Protein AF-W4FAA7-F1 (afdb_monomer_lite)

Foldseek 3Di:
DDDDDDDDDDDPDDPDDDDDDDDDDDDDDDDDDDDDDDDDDDPPPADALVNVLVLQVPDPVVVVQVQLPDQAQARAWDWSDFRHALVRLCVNCPQQPPGSAGQQQWDADPRGIITRQHGDDPLQLVVLVVCVVVVCVVVVHVQFKDKLAQGFDDDPRGHTHTARTFIAGAPPRPQADAQDPPDHRNRQTQEGEHEGRHGDPVRLVVVVLVQLQRRLHQKYKYWRARPVNFKTKIFIFGNPDRNDTDPGGPDIDMDGHDPDPDDDDDDDDDDVCSRSNHDDPPD

Secondary structure (DSSP, 8-state):
-------------S--PPP----PPP-------------------PBPHHHHHHHHHT--HHHHHHHH-SS-S-BPPEEEES-B-HHHHHHHHTTSTT-SS-GGGEEE-TTS-EEE-----HHHHHHHHHHHHHHHHHHS-GGGEEE--S--B--TTS--B--SEEEEE-TT-TTBPPPPTT--TTT--SEEEEEESSB-HHHHHHHHHHHHTSTT--EEEEEEE-TTSSEEEEEEEE--STT---SS-SEEEEEE---SSSPPPP-----HHHHTTBPP---

Structure (mmCIF, N/CA/C/O backbone):
data_AF-W4FAA7-F1
#
_entry.id   AF-W4FAA7-F1
#
loop_
_atom_site.group_PDB
_atom_site.id
_atom_site.type_symbol
_atom_site.label_atom_id
_atom_site.label_alt_id
_atom_site.label_comp_id
_atom_site.label_asym_id
_atom_site.label_entity_id
_atom_site.label_seq_id
_atom_site.pdbx_PDB_ins_code
_atom_site.Cartn_x
_atom_site.Cartn_y
_atom_site.Cartn_z
_atom_site.occupancy
_atom_site.B_iso_or_equiv
_atom_site.auth_seq_id
_atom_site.auth_comp_id
_atom_site.auth_asym_id
_atom_site.auth_atom_id
_atom_site.pdbx_PDB_model_num
ATOM 1 N N . MET A 1 1 ? -38.427 -34.993 -29.864 1.00 37.75 1 MET A N 1
ATOM 2 C CA . MET A 1 1 ? -39.240 -34.731 -28.657 1.00 37.75 1 MET A CA 1
ATOM 3 C C . MET A 1 1 ? -39.048 -33.276 -28.290 1.00 37.75 1 MET A C 1
ATOM 5 O O . MET A 1 1 ? -37.917 -32.813 -28.320 1.00 37.75 1 MET A O 1
ATOM 9 N N . SER A 1 2 ? -40.150 -32.569 -28.063 1.00 30.39 2 SER A N 1
ATOM 10 C CA . SER A 1 2 ? -40.209 -31.129 -27.816 1.00 30.39 2 SER A CA 1
ATOM 11 C C . SER A 1 2 ? -40.524 -30.863 -26.345 1.00 30.39 2 SER A C 1
ATOM 13 O O . SER A 1 2 ? -41.405 -31.532 -25.812 1.00 30.39 2 SER A O 1
ATOM 15 N N . VAL A 1 3 ? -39.820 -29.897 -25.749 1.00 29.28 3 VAL A N 1
ATOM 16 C CA . VAL A 1 3 ? -40.198 -28.997 -24.634 1.00 29.28 3 VAL A CA 1
ATOM 17 C C . VAL A 1 3 ? -39.074 -27.940 -24.595 1.00 29.28 3 VAL A C 1
ATOM 19 O O . VAL A 1 3 ? -37.926 -28.307 -24.379 1.00 29.28 3 VAL A O 1
ATOM 22 N N . ALA A 1 4 ? -39.224 -26.698 -25.085 1.00 25.67 4 ALA A N 1
ATOM 23 C CA . ALA A 1 4 ? -39.945 -25.553 -24.497 1.00 25.67 4 ALA A CA 1
ATOM 24 C C . ALA A 1 4 ? -39.723 -25.477 -22.977 1.00 25.67 4 ALA A C 1
ATOM 26 O O . ALA A 1 4 ? -40.142 -26.381 -22.273 1.00 25.67 4 ALA A O 1
ATOM 27 N N . GLY A 1 5 ? -39.096 -24.478 -22.366 1.00 25.58 5 GLY A N 1
ATOM 28 C CA . GLY A 1 5 ? -38.630 -23.142 -22.731 1.00 25.58 5 GLY A CA 1
ATOM 29 C C . GLY A 1 5 ? -38.604 -22.350 -21.412 1.00 25.58 5 GLY A C 1
ATOM 30 O O . GLY A 1 5 ? -39.349 -22.714 -20.507 1.00 25.58 5 GLY A O 1
A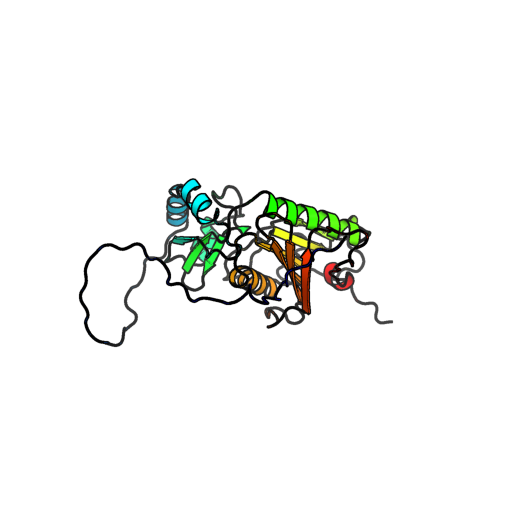TOM 31 N N . LEU A 1 6 ? -37.758 -21.328 -21.275 1.00 25.39 6 LEU A N 1
ATOM 32 C CA . LEU A 1 6 ? -38.066 -20.060 -20.595 1.00 25.39 6 LEU A CA 1
ATOM 33 C C . LEU A 1 6 ? -36.829 -19.155 -20.591 1.00 25.39 6 LEU A C 1
ATOM 35 O O . LEU A 1 6 ? -35.695 -19.591 -20.444 1.00 25.39 6 LEU A O 1
ATOM 39 N N . SER A 1 7 ? -37.134 -17.895 -20.850 1.00 29.92 7 SER A N 1
ATOM 40 C CA . SER A 1 7 ? -36.300 -16.718 -21.027 1.00 29.92 7 SER A CA 1
ATOM 41 C C . SER A 1 7 ? -35.421 -16.386 -19.822 1.00 29.92 7 SER A C 1
ATOM 43 O O . SER A 1 7 ? -35.958 -16.137 -18.742 1.00 29.92 7 SER A O 1
ATOM 45 N N . ASP A 1 8 ? -34.118 -16.230 -20.046 1.00 29.17 8 ASP A N 1
ATOM 46 C CA . ASP A 1 8 ? -33.268 -15.440 -19.158 1.00 29.17 8 ASP A CA 1
ATOM 47 C C . ASP A 1 8 ? -33.334 -13.981 -19.609 1.00 29.17 8 ASP A C 1
ATOM 49 O O . ASP A 1 8 ? -32.897 -13.611 -20.699 1.00 29.17 8 ASP A O 1
ATOM 53 N N . GLY A 1 9 ? -33.979 -13.165 -18.778 1.00 26.97 9 GLY A N 1
ATOM 54 C CA . GLY A 1 9 ? -33.900 -11.719 -18.870 1.00 26.97 9 GLY A CA 1
ATOM 55 C C . GLY A 1 9 ? -32.521 -11.267 -18.411 1.00 26.97 9 GLY A C 1
ATOM 56 O O . GLY A 1 9 ? -32.129 -11.523 -17.273 1.00 26.97 9 GLY A O 1
ATOM 57 N N . ASP A 1 10 ? -31.810 -10.571 -19.292 1.00 31.88 10 ASP A N 1
ATOM 58 C CA . ASP A 1 10 ? -30.641 -9.777 -18.939 1.00 31.88 10 ASP A CA 1
ATOM 59 C C . ASP A 1 10 ? -31.031 -8.752 -17.865 1.00 31.88 10 ASP A C 1
ATOM 61 O O . ASP A 1 10 ? -31.696 -7.752 -18.141 1.00 31.88 10 ASP A O 1
ATOM 65 N N . SER A 1 11 ? -30.606 -8.996 -16.626 1.00 31.55 11 SER A N 1
ATOM 66 C CA . SER A 1 11 ? -3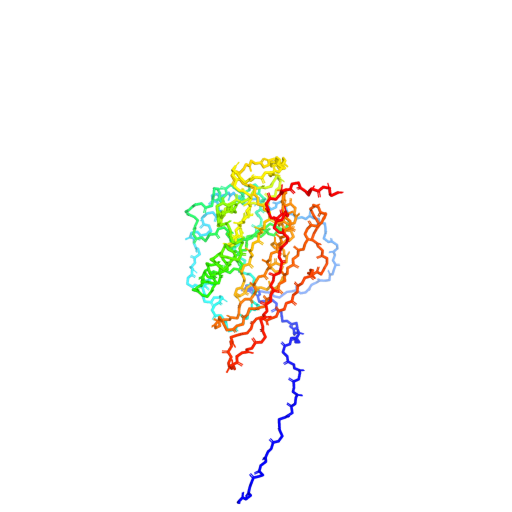0.604 -7.991 -15.565 1.00 31.55 11 SER A CA 1
ATOM 67 C C . SER A 1 11 ? -29.170 -7.514 -15.364 1.00 31.55 11 SER A C 1
ATOM 69 O O . SER A 1 11 ? -28.418 -8.045 -14.548 1.00 31.55 11 SER A O 1
ATOM 71 N N . PHE A 1 12 ? -28.796 -6.494 -16.135 1.00 32.66 12 PHE A N 1
ATOM 72 C CA . PHE A 1 12 ? -27.672 -5.608 -15.842 1.00 32.66 12 PHE A CA 1
ATOM 73 C C . PHE A 1 12 ? -27.939 -4.894 -14.510 1.00 32.66 12 PHE A C 1
ATOM 75 O O . PHE A 1 12 ? -28.555 -3.838 -14.516 1.00 32.66 12 PHE A O 1
ATOM 82 N N . ASP A 1 13 ? -27.533 -5.455 -13.368 1.00 36.88 13 ASP A N 1
ATOM 83 C CA . ASP A 1 13 ? -27.545 -4.709 -12.099 1.00 36.88 13 ASP A CA 1
ATOM 84 C C . ASP A 1 13 ? -26.759 -5.413 -10.980 1.00 36.88 13 ASP A C 1
ATOM 86 O O . ASP A 1 13 ? -27.326 -6.133 -10.166 1.00 36.88 13 ASP A O 1
ATOM 90 N N . THR A 1 14 ? -25.448 -5.164 -10.874 1.00 34.34 14 THR A N 1
ATOM 91 C CA . THR A 1 14 ? -24.720 -5.306 -9.592 1.00 34.34 14 THR A CA 1
ATOM 92 C C . THR A 1 14 ? -23.541 -4.332 -9.486 1.00 34.34 14 THR A C 1
ATOM 94 O O . THR A 1 14 ? -22.416 -4.765 -9.291 1.00 34.34 14 THR A O 1
ATOM 97 N N . TYR 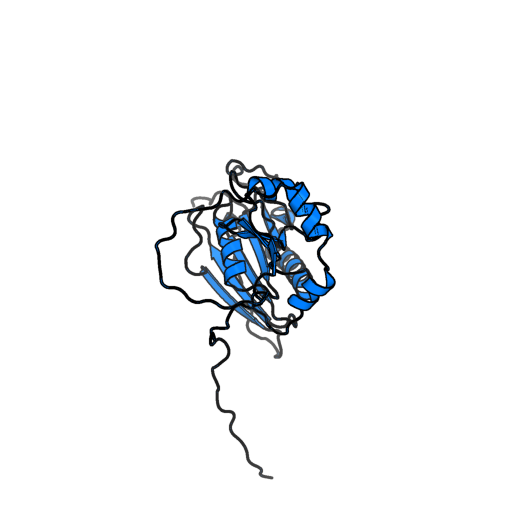A 1 15 ? -23.783 -3.021 -9.606 1.00 38.28 15 TYR A N 1
ATOM 98 C CA . TYR A 1 15 ? -22.949 -1.967 -8.984 1.00 38.28 15 TYR A CA 1
ATOM 99 C C . TYR A 1 15 ? -23.784 -0.712 -8.647 1.00 38.28 15 TYR A C 1
ATOM 101 O O . TYR A 1 15 ? -23.286 0.411 -8.668 1.00 38.28 15 TYR A O 1
ATOM 109 N N . ALA A 1 16 ? -25.075 -0.876 -8.332 1.00 31.98 16 ALA A N 1
ATOM 110 C CA . ALA A 1 16 ? -25.910 0.232 -7.876 1.00 31.98 16 ALA A CA 1
ATOM 111 C C . ALA A 1 16 ? -25.637 0.532 -6.390 1.00 31.98 16 ALA A C 1
ATOM 113 O O . ALA A 1 16 ? -25.965 -0.255 -5.497 1.00 31.98 16 ALA A O 1
ATOM 114 N N . THR A 1 17 ? -25.039 1.692 -6.122 1.00 34.69 17 THR A N 1
ATOM 115 C CA . THR A 1 17 ? -24.814 2.241 -4.783 1.00 34.69 17 THR A CA 1
ATOM 116 C C . THR A 1 17 ? -26.147 2.576 -4.110 1.00 34.69 17 THR A C 1
ATOM 118 O O . THR A 1 17 ? -26.895 3.444 -4.554 1.00 34.69 17 THR A O 1
ATOM 121 N N . LYS A 1 18 ? -26.450 1.911 -2.988 1.00 33.38 18 LYS A N 1
ATOM 122 C CA . LYS A 1 18 ? -27.495 2.367 -2.057 1.00 33.38 18 LYS A CA 1
ATOM 123 C C . LYS A 1 18 ? -26.839 3.136 -0.908 1.00 33.38 18 LYS A C 1
ATOM 125 O O . LYS A 1 18 ? -25.908 2.602 -0.307 1.00 33.38 18 LYS A O 1
ATOM 130 N N . PRO A 1 19 ? -27.332 4.329 -0.536 1.00 31.48 19 PRO A N 1
ATOM 131 C CA . PRO A 1 19 ? -26.822 5.031 0.630 1.00 31.48 19 PRO A CA 1
ATOM 132 C C . PRO A 1 19 ? -27.282 4.275 1.881 1.00 31.48 19 PRO A C 1
ATOM 134 O O . PRO A 1 19 ? -28.483 4.119 2.116 1.00 31.48 19 PRO A O 1
ATOM 137 N N . LYS A 1 20 ? -26.341 3.775 2.684 1.00 41.28 20 LYS A N 1
ATOM 138 C CA . LYS A 1 20 ? -26.644 3.153 3.978 1.00 41.28 20 LYS A CA 1
ATOM 139 C C . LYS A 1 20 ? -26.003 3.960 5.099 1.00 41.28 20 LYS A C 1
ATOM 141 O O . LYS A 1 20 ? -24.831 4.306 5.054 1.00 41.28 20 LYS A O 1
ATOM 146 N N . LYS A 1 21 ? -26.843 4.302 6.076 1.00 33.50 21 LYS A N 1
ATOM 147 C CA . LYS A 1 21 ? -26.512 5.100 7.259 1.00 33.50 21 LYS A CA 1
ATOM 148 C C . LYS A 1 21 ? -25.435 4.398 8.089 1.00 33.50 21 LYS A C 1
ATOM 150 O O . LYS A 1 21 ? -25.589 3.222 8.412 1.00 33.50 21 LYS A O 1
ATOM 155 N N . ALA A 1 22 ? -24.405 5.146 8.477 1.00 33.34 22 ALA A N 1
ATOM 156 C CA . ALA A 1 22 ? -23.407 4.707 9.443 1.00 33.34 22 ALA A CA 1
ATOM 157 C C . ALA A 1 22 ? -24.074 4.357 10.786 1.00 33.34 22 ALA A C 1
ATOM 159 O O . ALA A 1 22 ? -24.914 5.109 11.292 1.00 33.34 22 ALA A O 1
ATOM 160 N N . LYS A 1 23 ? -23.707 3.207 11.359 1.00 32.28 23 LYS A N 1
ATOM 161 C CA . LYS A 1 23 ? -24.166 2.764 12.679 1.00 32.28 23 LYS A CA 1
ATOM 162 C C . LYS A 1 23 ? -23.176 3.277 13.725 1.00 32.28 23 LYS A C 1
ATOM 164 O O . LYS A 1 23 ? -22.066 2.772 13.830 1.00 32.28 23 LYS A O 1
ATOM 169 N N . VAL A 1 24 ? -23.586 4.298 14.469 1.00 35.06 24 VAL A N 1
ATOM 170 C CA . VAL A 1 24 ? -22.878 4.818 15.647 1.00 35.06 24 VAL A CA 1
ATOM 171 C C . VAL A 1 24 ? -23.360 4.039 16.875 1.00 35.06 24 VAL A C 1
ATOM 173 O O . VAL A 1 24 ? -24.555 3.768 16.994 1.00 35.06 24 VAL A O 1
ATOM 176 N N . ALA A 1 25 ? -22.467 3.682 17.797 1.00 33.53 25 ALA A N 1
ATOM 177 C CA . ALA A 1 25 ? -22.867 3.164 19.104 1.00 33.53 25 ALA A CA 1
ATOM 178 C C . ALA A 1 25 ? -23.509 4.296 19.936 1.00 33.53 25 ALA A C 1
ATOM 180 O O . ALA A 1 25 ? -22.900 5.345 20.136 1.00 33.53 25 ALA A O 1
ATOM 181 N N . HIS A 1 26 ? -24.757 4.117 20.378 1.00 30.44 26 HIS A N 1
ATOM 182 C CA . HIS A 1 26 ? -25.492 5.090 21.198 1.00 30.44 26 HIS A CA 1
ATOM 183 C C . HIS A 1 26 ? -25.340 4.819 22.699 1.00 30.44 26 HIS A C 1
ATOM 185 O O . HIS A 1 26 ? -25.492 3.676 23.131 1.00 30.44 26 HIS A O 1
ATOM 191 N N . PRO A 1 27 ? -25.255 5.894 23.496 1.00 30.80 27 PRO A N 1
ATOM 192 C CA . PRO A 1 27 ? -26.002 6.037 24.736 1.00 30.80 27 PRO A CA 1
ATOM 193 C C . PRO A 1 27 ? -27.146 7.053 24.560 1.00 30.80 27 PRO A C 1
ATOM 195 O O . PRO A 1 27 ? -27.025 8.069 23.880 1.00 30.80 27 PRO A O 1
ATOM 198 N N . THR A 1 28 ? -28.282 6.741 25.172 1.00 31.53 28 THR A N 1
ATOM 199 C CA . THR A 1 28 ? -29.575 7.434 25.093 1.00 31.53 28 THR A CA 1
ATOM 200 C C . THR A 1 28 ? -29.570 8.845 25.701 1.00 31.53 28 THR A C 1
ATOM 202 O O . THR A 1 28 ? -29.250 8.980 26.877 1.00 31.53 28 THR A O 1
ATOM 205 N N . ALA A 1 29 ? -30.029 9.859 24.950 1.00 31.12 29 ALA A N 1
ATOM 206 C CA . ALA A 1 29 ? -31.011 10.887 25.361 1.00 31.12 29 ALA A CA 1
ATOM 207 C C . ALA A 1 29 ? -31.242 11.916 24.231 1.00 31.12 29 ALA A C 1
ATOM 209 O O . ALA A 1 29 ? -30.305 12.372 23.582 1.00 31.12 29 ALA A O 1
ATOM 210 N N . VAL A 1 30 ? -32.508 12.273 23.999 1.00 34.53 30 VAL A N 1
ATOM 211 C CA . VAL A 1 30 ? -32.995 13.182 22.947 1.00 34.53 30 VAL A CA 1
ATOM 212 C C . VAL A 1 30 ? -33.182 14.589 23.512 1.00 34.53 30 VAL A C 1
ATOM 214 O O . VAL A 1 30 ? -33.958 14.724 24.450 1.00 34.53 30 VAL A O 1
ATOM 217 N N . THR A 1 31 ? -32.614 15.616 22.863 1.00 31.94 31 THR A N 1
ATOM 218 C CA . THR A 1 31 ? -33.182 16.983 22.838 1.00 31.94 31 THR A CA 1
ATOM 219 C C . THR A 1 31 ? -32.750 17.713 21.560 1.00 31.94 31 THR A C 1
ATOM 221 O O . THR A 1 31 ? -31.561 17.815 21.272 1.00 31.94 31 THR A O 1
ATOM 224 N N . SER A 1 32 ? -33.709 18.237 20.790 1.00 37.00 32 SER A N 1
ATOM 225 C CA . SER A 1 32 ? -33.464 19.110 19.634 1.00 37.00 32 SER A CA 1
ATOM 226 C C . SER A 1 32 ? -33.333 20.572 20.062 1.00 37.00 32 SER A C 1
ATOM 228 O O . SER A 1 32 ? -34.237 21.060 20.739 1.00 37.00 32 SER A O 1
ATOM 230 N N . VAL A 1 33 ? -32.321 21.301 19.578 1.00 32.06 33 VAL A N 1
ATOM 231 C CA . VAL A 1 33 ? -32.389 22.768 19.437 1.00 32.06 33 VAL A CA 1
ATOM 232 C C . VAL A 1 33 ? -31.541 23.236 18.244 1.00 32.06 33 VAL A C 1
ATOM 234 O O . VAL A 1 33 ? -30.556 22.611 17.866 1.00 32.06 33 VAL A O 1
ATOM 237 N N . VAL A 1 34 ? -32.018 24.321 17.643 1.00 33.53 34 VAL A N 1
ATOM 238 C CA . VAL A 1 34 ? -31.670 24.973 16.376 1.00 33.53 34 VAL A CA 1
ATOM 239 C C . VAL A 1 34 ? -30.222 25.482 16.296 1.00 33.53 34 VAL A C 1
ATOM 241 O O . VAL A 1 34 ? -29.599 25.814 17.300 1.00 33.53 34 VAL A O 1
ATOM 244 N N . ALA A 1 35 ? -29.734 25.557 15.054 1.00 40.62 35 ALA A N 1
ATOM 245 C CA . ALA A 1 35 ? -28.430 26.034 14.609 1.00 40.62 35 ALA A CA 1
ATOM 246 C C . ALA A 1 35 ? -27.892 27.277 15.343 1.00 40.62 35 ALA A C 1
ATOM 248 O O . ALA A 1 35 ? -28.504 28.345 15.332 1.00 40.62 35 ALA A O 1
ATOM 249 N N . ALA A 1 36 ? -26.669 27.145 15.856 1.00 31.27 36 ALA A N 1
ATOM 250 C CA . ALA A 1 36 ? -25.766 28.244 16.160 1.00 31.27 36 ALA A CA 1
ATOM 251 C C . ALA A 1 36 ? -24.361 27.858 15.678 1.00 31.27 36 ALA A C 1
ATOM 253 O O . ALA A 1 36 ? -23.931 26.715 15.834 1.00 31.27 36 ALA A O 1
ATOM 254 N N . ALA A 1 37 ? -23.681 28.808 15.038 1.00 41.56 37 ALA A N 1
ATOM 255 C CA . ALA A 1 37 ? -22.342 28.661 14.487 1.00 41.56 37 ALA A CA 1
ATOM 256 C C . ALA A 1 37 ? -21.368 28.081 15.527 1.00 41.56 37 ALA A C 1
ATOM 258 O O . ALA A 1 37 ? -21.166 28.670 16.589 1.00 41.56 37 ALA A O 1
ATOM 259 N N . MET A 1 38 ? -20.752 26.934 15.223 1.00 37.03 38 MET A N 1
ATOM 260 C CA . MET A 1 38 ? -19.704 26.380 16.076 1.00 37.03 38 MET A CA 1
ATOM 261 C C . MET A 1 38 ? -18.382 27.091 15.797 1.00 37.03 38 MET A C 1
ATOM 263 O O . MET A 1 38 ? -17.737 26.879 14.771 1.00 37.03 38 MET A O 1
ATOM 267 N N . ALA A 1 39 ? -17.979 27.924 16.752 1.00 36.59 39 ALA A N 1
ATOM 268 C CA . ALA A 1 39 ? -16.581 28.246 16.986 1.00 36.59 39 ALA A CA 1
ATOM 269 C C . ALA A 1 39 ? -15.786 26.949 17.270 1.00 36.59 39 ALA A C 1
ATOM 271 O O . ALA A 1 39 ? -16.335 26.020 17.878 1.00 36.59 39 ALA A O 1
ATOM 272 N N . PRO A 1 40 ? -14.504 26.861 16.872 1.00 40.34 40 PRO A N 1
ATOM 273 C CA . PRO A 1 40 ? -13.700 25.669 17.100 1.00 40.34 40 PRO A CA 1
ATOM 274 C C . PRO A 1 40 ? -13.437 25.547 18.602 1.00 40.34 40 PRO A C 1
ATOM 276 O O . PRO A 1 40 ? -12.666 26.315 19.171 1.00 40.34 40 PRO A O 1
ATOM 279 N N . THR A 1 41 ? -14.104 24.603 19.261 1.00 42.19 41 THR A N 1
ATOM 280 C CA . THR A 1 41 ? -13.910 24.358 20.692 1.00 42.19 41 THR A CA 1
ATOM 281 C C . THR A 1 41 ? -13.628 22.882 20.904 1.00 42.19 41 THR A C 1
ATOM 283 O O . THR A 1 41 ? -14.543 22.068 20.877 1.00 42.19 41 THR A O 1
ATOM 286 N N . ALA A 1 42 ? -12.347 22.558 21.057 1.00 40.97 42 ALA A N 1
ATOM 287 C CA . ALA A 1 42 ? -11.790 21.653 22.062 1.00 40.97 42 ALA A CA 1
ATOM 288 C C . ALA A 1 42 ? -10.402 21.229 21.585 1.00 40.97 42 ALA A C 1
ATOM 290 O O . ALA A 1 42 ? -10.247 20.525 20.593 1.00 40.97 42 ALA A O 1
ATOM 291 N N . THR A 1 43 ? -9.388 21.665 22.318 1.00 49.72 43 THR A N 1
ATOM 292 C CA . THR A 1 43 ? -8.037 21.120 22.279 1.00 49.72 43 THR A CA 1
ATOM 293 C C . THR A 1 43 ? -8.119 19.659 22.736 1.00 49.72 43 THR A C 1
ATOM 295 O O . THR A 1 43 ? -8.006 19.364 23.924 1.00 49.72 43 THR A O 1
ATOM 298 N N . THR A 1 44 ? -8.426 18.738 21.824 1.00 57.19 44 THR A N 1
ATOM 299 C CA . THR A 1 44 ? -8.419 17.299 22.099 1.00 57.19 44 THR A CA 1
ATOM 300 C C . THR A 1 44 ? -6.985 16.912 22.432 1.00 57.19 44 THR A C 1
ATOM 302 O O . THR A 1 44 ? -6.081 17.138 21.631 1.00 57.19 44 THR A O 1
ATOM 305 N N . LEU A 1 45 ? -6.753 16.377 23.632 1.00 59.56 45 LEU A N 1
ATOM 306 C CA . LEU A 1 45 ? -5.454 15.820 24.003 1.00 59.56 45 LEU A CA 1
ATOM 307 C C . LEU A 1 45 ? -5.043 14.793 22.943 1.00 59.56 45 LEU A C 1
ATOM 309 O O . LEU A 1 45 ? -5.704 13.765 22.789 1.00 59.56 45 LEU A O 1
ATOM 313 N N . THR A 1 46 ? -3.969 15.080 22.209 1.00 86.38 46 THR A N 1
ATOM 314 C CA . THR A 1 46 ? -3.424 14.164 21.210 1.00 86.38 46 THR A CA 1
ATOM 315 C C . THR A 1 46 ? -3.004 12.871 21.901 1.00 86.38 46 THR A C 1
ATOM 317 O O . THR A 1 46 ? -2.210 12.897 22.846 1.00 86.38 46 THR A O 1
ATOM 320 N N . ARG A 1 47 ? -3.525 11.730 21.442 1.00 94.81 47 ARG A N 1
ATOM 321 C CA . ARG A 1 47 ? -3.126 10.416 21.957 1.00 94.81 47 ARG A CA 1
ATOM 322 C C . ARG A 1 47 ? -1.631 10.201 21.729 1.00 94.81 47 ARG A C 1
ATOM 324 O O . ARG A 1 47 ? -1.100 10.482 20.660 1.00 94.81 47 ARG A O 1
ATOM 331 N N . THR A 1 48 ? -0.959 9.664 22.737 1.00 96.69 48 THR A N 1
ATOM 332 C CA . THR A 1 48 ? 0.441 9.226 22.663 1.00 96.69 48 THR A CA 1
ATOM 333 C C . THR A 1 48 ? 0.550 7.832 22.042 1.00 96.69 48 THR A C 1
ATOM 335 O O . THR A 1 48 ? -0.400 7.050 22.091 1.00 96.69 48 THR A O 1
ATOM 338 N N . SER A 1 49 ? 1.735 7.461 21.545 1.00 96.56 49 SER A N 1
ATOM 339 C CA . SER A 1 49 ? 1.995 6.104 21.034 1.00 96.56 49 SER A CA 1
ATOM 340 C C . SER A 1 49 ? 1.701 5.001 22.058 1.00 96.56 49 SER A C 1
ATOM 342 O O . SER A 1 49 ? 1.172 3.952 21.703 1.00 96.56 49 SER A O 1
ATOM 344 N N . ARG A 1 50 ? 1.961 5.254 23.349 1.00 96.62 50 ARG A N 1
ATOM 345 C CA . ARG A 1 50 ? 1.646 4.316 24.439 1.00 96.62 50 ARG A CA 1
ATOM 346 C C . ARG A 1 50 ? 0.140 4.122 24.622 1.00 96.62 50 ARG A C 1
ATOM 348 O O . ARG A 1 50 ? -0.298 3.005 24.871 1.00 96.62 50 ARG A O 1
ATOM 355 N N . GLN A 1 51 ? -0.647 5.192 24.506 1.00 97.69 51 GLN A N 1
ATOM 356 C CA . GLN A 1 51 ? -2.108 5.093 24.572 1.00 97.69 51 GLN A CA 1
ATOM 357 C C . GLN A 1 51 ? -2.665 4.341 23.360 1.00 97.69 51 GLN A C 1
ATOM 359 O O . GLN A 1 51 ? -3.562 3.523 23.535 1.00 97.69 51 GLN A O 1
ATOM 364 N N . ILE A 1 52 ? -2.105 4.563 22.164 1.00 97.81 52 ILE A N 1
ATOM 365 C CA . ILE A 1 52 ? -2.469 3.806 20.956 1.00 97.81 52 ILE A CA 1
ATOM 366 C C . ILE A 1 52 ? -2.192 2.313 21.162 1.00 97.81 52 ILE A C 1
ATOM 368 O O . ILE A 1 52 ? -3.090 1.501 20.966 1.00 97.81 52 ILE A O 1
ATOM 372 N N . LEU A 1 53 ? -0.993 1.952 21.633 1.00 96.81 53 LEU A N 1
ATOM 373 C CA . LEU A 1 53 ? -0.643 0.560 21.926 1.00 96.81 53 LEU A CA 1
ATOM 374 C C . LEU A 1 53 ? -1.592 -0.071 22.954 1.00 96.81 53 LEU A C 1
ATOM 376 O O . LEU A 1 53 ? -2.029 -1.200 22.765 1.00 96.81 53 LEU A O 1
ATOM 380 N N . GLY A 1 54 ? -1.942 0.659 24.018 1.00 97.19 54 GLY A N 1
ATOM 381 C CA . GLY A 1 54 ? -2.901 0.187 25.019 1.00 97.19 54 GLY A CA 1
ATOM 382 C C . GLY A 1 54 ? -4.288 -0.099 24.435 1.00 97.19 54 GLY A C 1
ATOM 383 O O . GLY A 1 54 ? -4.889 -1.107 24.786 1.00 97.19 54 GLY A O 1
ATOM 384 N N . ILE A 1 55 ? -4.770 0.749 23.518 1.00 97.50 55 ILE A N 1
ATOM 385 C CA . ILE A 1 55 ? -6.045 0.535 22.814 1.00 97.50 55 ILE A CA 1
ATOM 386 C C . ILE A 1 55 ? -5.947 -0.683 21.892 1.00 97.50 55 ILE A C 1
ATOM 388 O O . ILE A 1 55 ? -6.814 -1.544 21.947 1.00 97.50 55 ILE A O 1
ATOM 392 N N . MET A 1 56 ? -4.883 -0.779 21.090 1.00 97.38 56 MET A N 1
ATOM 393 C CA . MET A 1 56 ? -4.676 -1.886 20.147 1.00 97.38 56 MET A CA 1
ATOM 394 C C . MET A 1 56 ? -4.576 -3.239 20.859 1.00 97.38 56 MET A C 1
ATOM 396 O O . MET A 1 56 ? -5.169 -4.209 20.405 1.00 97.38 56 MET A O 1
ATOM 400 N N . ASN A 1 57 ? -3.892 -3.295 22.006 1.00 96.06 57 ASN A N 1
ATOM 401 C CA . ASN A 1 57 ? -3.799 -4.506 22.828 1.00 96.06 57 ASN A CA 1
ATOM 402 C C . ASN A 1 57 ? -5.111 -4.862 23.543 1.00 96.06 57 ASN A C 1
ATOM 404 O O . ASN A 1 57 ? -5.263 -5.993 23.989 1.00 96.06 57 ASN A O 1
ATOM 408 N N . GLY A 1 58 ? -6.022 -3.900 23.701 1.00 96.44 58 GLY A N 1
ATOM 409 C CA . GLY A 1 58 ? -7.349 -4.114 24.275 1.00 96.44 58 GLY A CA 1
ATOM 410 C C . GLY A 1 58 ? -8.426 -4.424 23.235 1.00 96.44 58 GLY A C 1
ATOM 411 O O . GLY A 1 58 ? -9.594 -4.508 23.606 1.00 96.44 58 GLY A O 1
ATOM 412 N N . LEU A 1 59 ? -8.074 -4.534 21.947 1.00 96.69 59 LEU A N 1
ATOM 413 C CA . LEU A 1 59 ? -9.014 -4.952 20.912 1.00 96.69 59 LEU A CA 1
ATOM 414 C C . LEU A 1 59 ? -9.306 -6.449 21.043 1.00 96.69 59 LEU A C 1
ATOM 416 O O . LEU A 1 59 ? -8.391 -7.269 21.022 1.00 96.69 59 LEU A O 1
ATOM 420 N N . GLU A 1 60 ? -10.588 -6.800 21.063 1.00 95.94 60 GLU A N 1
ATOM 421 C CA . GLU A 1 60 ? -11.036 -8.174 20.845 1.00 95.94 60 GLU A CA 1
ATOM 422 C C . GLU A 1 60 ? -10.906 -8.486 19.346 1.00 95.94 60 GLU A C 1
ATOM 424 O O . GLU A 1 60 ? -11.771 -8.137 18.540 1.00 95.94 60 GLU A O 1
ATOM 429 N N . LEU A 1 61 ? -9.779 -9.079 18.933 1.00 93.06 61 LEU A N 1
ATOM 430 C CA . LEU A 1 61 ? -9.488 -9.308 17.509 1.00 93.06 61 LEU A CA 1
ATOM 431 C C . LEU A 1 61 ? -10.517 -10.219 16.825 1.00 93.06 61 LEU A C 1
ATOM 433 O O . LEU A 1 61 ? -10.739 -10.066 15.626 1.00 93.06 61 LEU A O 1
ATOM 437 N N . ASP A 1 62 ? -11.196 -11.091 17.571 1.00 94.19 62 ASP A N 1
ATOM 438 C CA . ASP A 1 62 ? -12.295 -11.915 17.055 1.00 94.19 62 ASP A CA 1
ATOM 439 C C . ASP A 1 62 ? -13.526 -11.072 16.674 1.00 94.19 62 ASP A C 1
ATOM 441 O O . ASP A 1 62 ? -14.187 -11.351 15.668 1.00 94.19 62 ASP A O 1
ATOM 445 N N . ASP A 1 63 ? -13.807 -9.992 17.410 1.00 95.12 63 ASP A N 1
ATOM 446 C CA . ASP A 1 63 ? -14.873 -9.045 17.063 1.00 95.12 63 ASP A CA 1
ATOM 447 C C . ASP A 1 63 ? -14.502 -8.246 15.807 1.00 95.12 63 ASP A C 1
ATOM 449 O O . ASP A 1 63 ? -15.339 -8.032 14.922 1.00 95.12 63 ASP A O 1
ATOM 453 N N . VAL A 1 64 ? -13.232 -7.839 15.689 1.00 95.44 64 VAL A N 1
ATOM 454 C CA . VAL A 1 64 ? -12.714 -7.167 14.485 1.00 95.44 64 VAL A CA 1
ATOM 455 C C . VAL A 1 64 ? -12.756 -8.115 13.281 1.00 95.44 64 VAL A C 1
ATOM 457 O O . VAL A 1 64 ? -13.191 -7.718 12.201 1.00 95.44 64 VAL A O 1
ATOM 460 N N . ALA A 1 65 ? -12.376 -9.381 13.453 1.00 93.69 65 ALA A N 1
ATOM 461 C CA . ALA A 1 65 ? -12.476 -10.402 12.413 1.00 93.69 65 ALA A CA 1
ATOM 462 C C . ALA A 1 65 ? -13.930 -10.613 11.977 1.00 93.69 65 ALA A C 1
ATOM 464 O O . ALA A 1 65 ? -14.231 -10.527 10.786 1.00 93.69 65 ALA A O 1
ATOM 465 N N . SER A 1 66 ? -14.851 -10.762 12.930 1.00 93.44 66 SER A N 1
ATOM 466 C CA . SER A 1 66 ? -16.290 -10.889 12.664 1.00 93.44 66 SER A CA 1
ATOM 467 C C . SER A 1 66 ? -16.868 -9.663 11.947 1.00 93.44 66 SER A C 1
ATOM 469 O O . SER A 1 66 ? -17.821 -9.766 11.172 1.00 93.44 66 SER A O 1
ATOM 471 N N . TYR A 1 67 ? -16.296 -8.475 12.168 1.00 93.81 67 TYR A N 1
ATOM 472 C CA . TYR A 1 67 ? -16.685 -7.270 11.443 1.00 93.81 67 TYR A CA 1
ATOM 473 C C . TYR A 1 67 ? -16.352 -7.354 9.942 1.00 93.81 67 TYR A C 1
ATOM 475 O O . TYR A 1 67 ? -17.158 -6.873 9.131 1.00 93.81 67 TYR A O 1
ATOM 483 N N . PHE A 1 68 ? -15.222 -7.968 9.577 1.00 92.88 68 PHE A N 1
ATOM 484 C CA . PHE A 1 68 ? -14.787 -8.165 8.188 1.00 92.88 68 PHE A CA 1
ATOM 485 C C . PHE A 1 68 ? -15.271 -9.480 7.559 1.00 92.88 68 PHE A C 1
ATOM 487 O O . PHE A 1 68 ? -15.264 -9.596 6.334 1.00 92.88 68 PHE A O 1
ATOM 494 N N . ASP A 1 69 ? -15.758 -10.438 8.349 1.00 86.38 69 ASP A N 1
ATOM 495 C CA . ASP A 1 69 ? -16.315 -11.713 7.872 1.00 86.38 69 ASP A CA 1
ATOM 496 C C . ASP A 1 69 ? -17.755 -11.575 7.342 1.00 86.38 69 ASP A C 1
ATOM 498 O O . ASP A 1 69 ? -18.679 -12.305 7.695 1.00 86.38 69 ASP A O 1
ATOM 502 N N . LYS A 1 70 ? -17.978 -10.564 6.502 1.00 80.31 70 LYS A N 1
ATOM 503 C CA . LYS A 1 70 ? -19.236 -10.373 5.779 1.00 80.31 70 LYS A CA 1
ATOM 504 C C . LYS A 1 70 ? -19.018 -10.763 4.321 1.00 80.31 70 LYS A C 1
ATOM 506 O O . LYS A 1 70 ? -17.950 -10.536 3.757 1.00 80.31 70 LYS A O 1
ATOM 511 N N . ASP A 1 71 ? -20.070 -11.249 3.669 1.00 70.19 71 ASP A N 1
ATOM 512 C CA . ASP A 1 71 ? -20.056 -11.589 2.235 1.00 70.19 71 ASP A CA 1
ATOM 513 C C . ASP A 1 71 ? -19.864 -10.372 1.302 1.00 70.19 71 ASP A C 1
ATOM 515 O O . ASP A 1 71 ? -19.856 -10.516 0.081 1.00 70.19 71 ASP A O 1
ATOM 519 N N . GLY A 1 72 ? -19.748 -9.159 1.851 1.00 75.94 72 GLY A N 1
ATOM 520 C CA . GLY A 1 72 ? -19.509 -7.945 1.081 1.00 75.94 72 GLY A CA 1
ATOM 521 C C . GLY A 1 72 ? -18.032 -7.760 0.741 1.00 75.94 72 GLY A C 1
ATOM 522 O O . GLY A 1 72 ? -17.170 -7.902 1.603 1.00 75.94 72 GLY A O 1
ATOM 523 N N . ASP A 1 73 ? -17.755 -7.365 -0.500 1.00 74.38 73 ASP A N 1
ATOM 524 C CA . ASP A 1 73 ? -16.397 -7.036 -0.942 1.00 74.38 73 ASP A CA 1
ATOM 525 C C . ASP A 1 73 ? -16.005 -5.579 -0.595 1.00 74.38 73 ASP A C 1
ATOM 527 O O . ASP A 1 73 ? -14.832 -5.239 -0.656 1.00 74.38 73 ASP A O 1
ATOM 531 N N . ASP A 1 74 ? -16.959 -4.712 -0.222 1.00 89.31 74 ASP A N 1
ATOM 532 C CA . ASP A 1 74 ? -16.751 -3.295 0.134 1.00 89.31 74 ASP A CA 1
ATOM 533 C C . ASP A 1 74 ? -17.227 -3.019 1.568 1.00 89.31 74 ASP A C 1
ATOM 535 O O . ASP A 1 74 ? -18.310 -2.475 1.803 1.00 89.31 74 ASP A O 1
ATOM 539 N N . ILE A 1 75 ? -16.430 -3.448 2.539 1.00 91.31 75 ILE A N 1
ATOM 540 C CA . ILE A 1 75 ? -16.666 -3.211 3.961 1.00 91.31 75 ILE A CA 1
ATOM 541 C C . ILE A 1 75 ? -15.959 -1.908 4.350 1.00 91.31 75 ILE A C 1
ATOM 543 O O . ILE A 1 75 ? -14.817 -1.662 3.957 1.00 91.31 75 ILE A O 1
ATOM 547 N N . ASP A 1 76 ? -16.652 -1.055 5.106 1.00 93.12 76 ASP A N 1
ATOM 548 C CA . ASP A 1 76 ? -16.042 0.151 5.667 1.00 93.12 76 ASP A CA 1
ATOM 549 C C . ASP A 1 76 ? -14.873 -0.223 6.599 1.00 93.12 76 ASP A C 1
ATOM 551 O O . ASP A 1 76 ? -14.901 -1.287 7.213 1.00 93.12 76 ASP A O 1
ATOM 555 N N . PRO A 1 77 ? -13.845 0.625 6.754 1.00 95.62 77 PRO A N 1
ATOM 556 C CA . PRO A 1 77 ? -12.788 0.375 7.728 1.00 95.62 77 PRO A CA 1
ATOM 557 C C . PRO A 1 77 ? -13.315 0.339 9.170 1.00 95.62 77 PRO A C 1
ATOM 559 O O . PRO A 1 77 ? -14.217 1.097 9.544 1.00 95.62 77 PRO A O 1
ATOM 562 N N . TYR A 1 78 ? -12.691 -0.479 10.016 1.00 96.75 78 TYR A N 1
ATOM 563 C CA . TYR A 1 78 ? -12.961 -0.510 11.450 1.00 96.75 78 TYR A CA 1
ATOM 564 C C . TYR A 1 78 ? -12.219 0.643 12.141 1.00 96.75 78 TYR A C 1
ATOM 566 O O . TYR A 1 78 ? -10.990 0.716 12.113 1.00 96.75 78 TYR A O 1
ATOM 574 N N . VAL A 1 79 ? -12.955 1.569 12.760 1.00 97.12 79 VAL A N 1
ATOM 575 C CA . VAL A 1 79 ? -12.368 2.722 13.462 1.00 97.12 79 VAL A CA 1
ATOM 576 C C . VAL A 1 79 ? -11.876 2.286 14.840 1.00 97.12 79 VAL A C 1
ATOM 578 O O . VAL A 1 79 ? -12.676 1.896 15.685 1.00 97.12 79 VAL A O 1
ATOM 581 N N . VAL A 1 80 ? -10.570 2.399 15.084 1.00 97.62 80 VAL A N 1
ATOM 582 C CA . VAL A 1 80 ? -9.945 2.018 16.360 1.00 97.62 80 VAL A CA 1
ATOM 583 C C . VAL A 1 80 ? -10.066 3.145 17.384 1.00 97.62 80 VAL A C 1
ATOM 585 O O . VAL A 1 80 ? -10.572 2.954 18.486 1.00 97.62 80 VAL A O 1
ATOM 588 N N . CYS A 1 81 ? -9.571 4.333 17.038 1.00 97.19 81 CYS A N 1
ATOM 589 C CA . CYS A 1 81 ? -9.639 5.520 17.889 1.00 97.19 81 CYS A CA 1
ATOM 590 C C . CYS A 1 81 ? -9.404 6.803 17.081 1.00 97.19 81 CYS A C 1
ATOM 592 O O . CYS A 1 81 ? -8.953 6.748 15.939 1.00 97.19 81 CYS A O 1
ATOM 594 N N . ASP A 1 82 ? -9.715 7.952 17.682 1.00 96.75 82 ASP A N 1
ATOM 595 C CA . ASP A 1 82 ? -9.540 9.300 17.126 1.00 96.75 82 ASP A CA 1
ATOM 596 C C . ASP A 1 82 ? -8.395 10.075 17.809 1.00 96.75 82 ASP A C 1
ATOM 598 O O . ASP A 1 82 ? -7.656 9.528 18.628 1.00 96.75 82 ASP A O 1
ATOM 602 N N . GLY A 1 83 ? -8.216 11.360 17.487 1.00 96.56 83 GLY A N 1
ATOM 603 C CA . GLY A 1 83 ? -7.281 12.245 18.193 1.00 96.56 83 GLY A CA 1
ATOM 604 C C . GLY A 1 83 ? -5.809 11.821 18.111 1.00 96.56 83 GLY A C 1
ATOM 605 O O . GLY A 1 83 ? -5.051 12.057 19.053 1.00 96.56 83 GLY A O 1
ATOM 606 N N . VAL A 1 84 ? -5.402 11.166 17.024 1.00 97.81 84 VAL A N 1
ATOM 607 C CA . VAL A 1 84 ? -4.029 10.703 16.788 1.00 97.81 84 VAL A CA 1
ATOM 608 C C . VAL A 1 84 ? -3.333 11.624 15.788 1.00 97.81 84 VAL A C 1
ATOM 610 O O . VAL A 1 84 ? -3.828 11.831 14.683 1.00 97.81 84 VAL A O 1
ATOM 613 N N . SER A 1 85 ? -2.158 12.150 16.146 1.00 97.50 85 SER A N 1
ATOM 614 C CA . SER A 1 85 ? -1.306 12.851 15.179 1.00 97.50 85 SER A CA 1
ATOM 615 C C . SER A 1 85 ? -0.466 11.878 14.352 1.00 97.50 85 SER A C 1
ATOM 617 O O . SER A 1 85 ? -0.237 10.729 14.741 1.00 97.50 85 SER A O 1
ATOM 619 N N . VAL A 1 86 ? 0.063 12.362 13.227 1.00 97.75 86 VAL A N 1
ATOM 620 C CA . VAL A 1 86 ? 1.005 11.608 12.389 1.00 97.75 86 VAL A CA 1
ATOM 621 C C . VAL A 1 86 ? 2.232 11.168 13.190 1.00 97.75 86 VAL A C 1
ATOM 623 O O . VAL A 1 86 ? 2.681 10.034 13.040 1.00 97.75 86 VAL A O 1
ATOM 626 N N . GLU A 1 87 ? 2.766 12.024 14.062 1.00 97.38 87 GLU A N 1
ATOM 627 C CA . GLU A 1 87 ? 3.924 11.700 14.901 1.00 97.38 87 GLU A CA 1
ATOM 628 C C . GLU A 1 87 ? 3.599 10.580 15.888 1.00 97.38 87 GLU A C 1
ATOM 630 O O . GLU A 1 87 ? 4.382 9.640 16.020 1.00 97.38 87 GLU A O 1
ATOM 635 N N . ALA A 1 88 ? 2.439 10.645 16.548 1.00 97.75 88 ALA A N 1
ATOM 636 C CA . ALA A 1 88 ? 2.012 9.621 17.494 1.00 97.75 88 ALA A CA 1
ATOM 637 C C . ALA A 1 88 ? 1.769 8.271 16.806 1.00 97.75 88 ALA A C 1
ATOM 639 O O . ALA A 1 88 ? 2.226 7.244 17.311 1.00 97.75 88 ALA A O 1
ATOM 640 N N . PHE A 1 89 ? 1.122 8.276 15.636 1.00 97.94 89 PHE A N 1
ATOM 641 C CA . PHE A 1 89 ? 0.956 7.083 14.805 1.00 97.94 89 PHE A CA 1
ATOM 642 C C . PHE A 1 89 ? 2.313 6.511 14.387 1.00 97.94 89 PHE A C 1
ATOM 644 O O . PHE A 1 89 ? 2.601 5.347 14.644 1.00 97.94 89 PHE A O 1
ATOM 651 N N . ASN A 1 90 ? 3.196 7.344 13.831 1.00 98.00 90 ASN A N 1
ATOM 652 C CA . ASN A 1 90 ? 4.522 6.927 13.375 1.00 98.00 90 ASN A CA 1
ATOM 653 C C . ASN A 1 90 ? 5.420 6.406 14.504 1.00 98.00 90 ASN A C 1
ATOM 655 O O . ASN A 1 90 ? 6.296 5.575 14.243 1.00 98.00 90 ASN A O 1
ATOM 659 N N . ALA A 1 91 ? 5.236 6.917 15.723 1.00 97.31 91 ALA A N 1
ATOM 660 C CA . ALA A 1 91 ? 5.913 6.448 16.924 1.00 97.31 91 ALA A CA 1
ATOM 661 C C . ALA A 1 91 ? 5.320 5.134 17.452 1.00 97.31 91 ALA A C 1
ATOM 663 O O . ALA A 1 91 ? 6.073 4.313 17.962 1.00 97.31 91 ALA A O 1
ATOM 664 N N . TYR A 1 92 ? 4.006 4.925 17.327 1.00 97.31 92 TYR A N 1
ATOM 665 C CA . TYR A 1 92 ? 3.354 3.656 17.660 1.00 97.31 92 TYR A CA 1
ATOM 666 C C . TYR A 1 92 ? 3.791 2.534 16.714 1.00 97.31 92 TYR A C 1
ATOM 668 O O . TYR A 1 92 ? 4.231 1.491 17.181 1.00 97.31 92 TYR A O 1
ATOM 676 N N . VAL A 1 93 ? 3.720 2.767 15.401 1.00 96.81 93 VAL A N 1
ATOM 677 C CA . VAL A 1 93 ? 4.007 1.724 14.403 1.00 96.81 93 VAL A CA 1
ATOM 678 C C . VAL A 1 93 ? 5.488 1.345 14.345 1.00 96.81 93 VAL A C 1
ATOM 680 O O . VAL A 1 93 ? 5.821 0.276 13.857 1.00 96.81 93 VAL A O 1
ATOM 683 N N . GLY A 1 94 ? 6.395 2.212 14.816 1.00 94.81 94 GLY A N 1
ATOM 684 C CA . GLY A 1 94 ? 7.823 1.898 14.855 1.00 94.81 94 GLY A CA 1
ATOM 685 C C . GLY A 1 94 ? 8.396 1.571 13.471 1.00 94.81 94 GLY A C 1
ATOM 686 O O . GLY A 1 94 ? 8.250 2.349 12.525 1.00 94.81 94 GLY A O 1
ATOM 687 N N . ASP A 1 95 ? 9.103 0.462 13.351 1.00 88.31 95 ASP A N 1
ATOM 688 C CA . ASP A 1 95 ? 9.592 -0.100 12.089 1.00 88.31 95 ASP A CA 1
ATOM 689 C C . ASP A 1 95 ? 8.601 -1.057 11.406 1.00 88.31 95 ASP A C 1
ATOM 691 O O . ASP A 1 95 ? 8.919 -1.529 10.321 1.00 88.31 95 ASP A O 1
ATOM 695 N N . GLY A 1 96 ? 7.416 -1.265 11.989 1.00 85.75 96 GLY A N 1
ATOM 696 C CA . GLY A 1 96 ? 6.379 -2.175 11.494 1.00 85.75 96 GLY A CA 1
ATOM 697 C C . GLY A 1 96 ? 6.354 -3.530 12.209 1.00 85.75 96 GLY A C 1
ATOM 698 O O . GLY A 1 96 ? 5.365 -4.254 12.100 1.00 85.75 96 GLY A O 1
ATOM 699 N N . GLU A 1 97 ? 7.387 -3.860 12.988 1.00 87.62 97 GLU A N 1
ATOM 700 C CA . GLU A 1 97 ? 7.537 -5.173 13.620 1.00 87.62 97 GLU A CA 1
ATOM 701 C C . GLU A 1 97 ? 6.757 -5.295 14.939 1.00 87.62 97 GLU A C 1
ATOM 703 O O . GLU A 1 97 ? 6.641 -4.353 15.726 1.00 87.62 97 GLU A O 1
ATOM 708 N N . GLY A 1 98 ? 6.231 -6.495 15.207 1.00 88.06 98 GLY A N 1
ATOM 709 C CA . GLY A 1 98 ? 5.573 -6.824 16.479 1.00 88.06 98 GLY A CA 1
ATOM 710 C C . GLY A 1 98 ? 4.240 -6.109 16.739 1.00 88.06 98 GLY A C 1
ATOM 711 O O . GLY A 1 98 ? 3.754 -6.119 17.873 1.00 88.06 98 GLY A O 1
ATOM 712 N N . LEU A 1 99 ? 3.640 -5.487 15.720 1.00 93.62 99 LEU A N 1
ATOM 713 C CA . LEU A 1 99 ? 2.325 -4.859 15.837 1.00 93.62 99 LEU A CA 1
ATOM 714 C C . LEU A 1 99 ? 1.219 -5.923 15.971 1.00 93.62 99 LEU A C 1
ATOM 716 O O . LEU A 1 99 ? 1.243 -6.908 15.234 1.00 93.62 99 LEU A O 1
ATOM 720 N N . PRO A 1 100 ? 0.201 -5.714 16.834 1.00 93.69 100 PRO A N 1
ATOM 721 C CA . PRO A 1 100 ? -0.965 -6.604 16.909 1.00 93.69 100 PRO A CA 1
ATOM 722 C C . PRO A 1 100 ? -1.711 -6.743 15.575 1.00 93.69 100 PRO A C 1
ATOM 724 O O . PRO A 1 100 ? -2.273 -7.790 15.273 1.00 93.69 100 PRO A O 1
ATOM 727 N N . VAL A 1 101 ? -1.700 -5.675 14.773 1.00 95.81 101 VAL A N 1
ATOM 728 C CA . VAL A 1 101 ? -2.202 -5.637 13.398 1.00 95.81 101 VAL A CA 1
ATOM 729 C C . VAL A 1 101 ? -1.087 -5.057 12.536 1.00 95.81 101 VAL A C 1
ATOM 731 O O . VAL A 1 101 ? -0.599 -3.966 12.834 1.00 95.81 101 VAL A O 1
ATOM 734 N N . ALA A 1 102 ? -0.669 -5.781 11.496 1.00 95.38 102 ALA A N 1
ATOM 735 C CA . ALA A 1 102 ? 0.423 -5.343 10.626 1.00 95.38 102 ALA A CA 1
ATOM 736 C C . ALA A 1 102 ? 0.106 -3.995 9.955 1.00 95.38 102 ALA A C 1
ATOM 738 O O . ALA A 1 102 ? -1.048 -3.713 9.622 1.00 95.38 102 ALA A O 1
ATOM 739 N N . LEU A 1 103 ? 1.129 -3.167 9.728 1.00 96.81 103 LEU A N 1
ATOM 740 C CA . LEU A 1 103 ? 0.957 -1.791 9.252 1.00 96.81 103 LEU A CA 1
ATOM 741 C C . LEU A 1 103 ? 0.260 -1.711 7.883 1.00 96.81 103 LEU A C 1
ATOM 743 O O . LEU A 1 103 ? -0.508 -0.777 7.665 1.00 96.81 103 LEU A O 1
ATOM 747 N N . ARG A 1 104 ? 0.433 -2.690 6.987 1.00 95.44 104 ARG A N 1
ATOM 748 C CA . ARG A 1 104 ? -0.313 -2.747 5.707 1.00 95.44 104 ARG A CA 1
ATOM 749 C C . ARG A 1 104 ? -1.840 -2.808 5.854 1.00 95.44 104 ARG A C 1
ATOM 751 O O . ARG A 1 104 ? -2.557 -2.441 4.932 1.00 95.44 104 ARG A O 1
ATOM 758 N N . PHE A 1 105 ? -2.336 -3.186 7.030 1.00 97.06 105 PHE A N 1
ATOM 759 C CA . PHE A 1 105 ? -3.760 -3.220 7.366 1.00 97.06 105 PHE A CA 1
ATOM 760 C C . PHE A 1 105 ? -4.227 -2.016 8.191 1.00 97.06 105 PHE A C 1
ATOM 762 O O . PHE A 1 105 ? -5.394 -1.955 8.586 1.00 97.06 105 PHE A O 1
ATOM 769 N N . LEU A 1 106 ? -3.342 -1.053 8.452 1.00 97.50 106 LEU A N 1
ATOM 770 C CA . LEU A 1 106 ? -3.644 0.157 9.205 1.00 97.50 106 LEU A CA 1
ATOM 771 C C . LEU A 1 106 ? -3.621 1.390 8.305 1.00 97.50 106 LEU A C 1
ATOM 773 O O . LEU A 1 106 ? -2.782 1.528 7.416 1.00 97.50 106 LEU A O 1
ATOM 777 N N . ASP A 1 107 ? -4.503 2.340 8.599 1.00 97.19 107 ASP A N 1
ATOM 778 C CA . ASP A 1 107 ? -4.443 3.677 8.015 1.00 97.19 107 ASP A CA 1
ATOM 779 C C . ASP A 1 107 ? -4.648 4.756 9.084 1.00 97.19 107 ASP A C 1
ATOM 781 O O . ASP A 1 107 ? -5.222 4.510 10.149 1.00 97.19 107 ASP A O 1
ATOM 785 N N . LEU A 1 108 ? -4.170 5.966 8.792 1.00 97.75 108 LEU A N 1
ATOM 786 C CA . LEU A 1 108 ? -4.427 7.161 9.594 1.00 97.75 108 LEU A CA 1
ATOM 787 C C . LEU A 1 108 ? -5.075 8.216 8.704 1.00 97.75 108 LEU A C 1
ATOM 789 O O . LEU A 1 108 ? -4.463 8.710 7.750 1.00 97.75 108 LEU A O 1
ATOM 793 N N . THR A 1 109 ? -6.300 8.591 9.045 1.00 95.69 109 THR A N 1
ATOM 794 C CA . THR A 1 109 ? -7.036 9.629 8.326 1.00 95.69 109 THR A CA 1
ATOM 795 C C . THR A 1 109 ? -6.498 11.027 8.640 1.00 95.69 109 THR A C 1
ATOM 797 O O . THR A 1 109 ? -5.853 11.261 9.662 1.00 95.69 109 THR A O 1
ATOM 800 N N . ALA A 1 110 ? -6.803 11.997 7.774 1.00 93.38 110 ALA A N 1
ATOM 801 C CA . ALA A 1 110 ? -6.385 13.389 7.964 1.00 93.38 110 ALA A CA 1
ATOM 802 C C . ALA A 1 110 ? -6.967 14.038 9.237 1.00 93.38 110 ALA A C 1
ATOM 804 O O . ALA A 1 110 ? -6.343 14.923 9.812 1.00 93.38 110 ALA A O 1
ATOM 805 N N . ASP A 1 111 ? -8.138 13.584 9.693 1.00 94.12 111 ASP A N 1
ATOM 806 C CA . ASP A 1 111 ? -8.769 13.997 10.952 1.00 94.12 111 ASP A CA 1
ATOM 807 C C . ASP A 1 111 ? -8.282 13.192 12.175 1.00 94.12 111 ASP A C 1
ATOM 809 O O . ASP A 1 111 ? -8.831 13.326 13.267 1.00 94.12 111 ASP A O 1
ATOM 813 N N . GLY A 1 112 ? -7.233 12.378 12.016 1.00 96.50 112 GLY A N 1
ATOM 814 C CA . GLY A 1 112 ? -6.534 11.730 13.123 1.00 96.50 112 GLY A CA 1
ATOM 815 C C . GLY A 1 112 ? -7.225 10.485 13.674 1.00 96.50 112 GLY A C 1
ATOM 816 O O . GLY A 1 112 ? -7.128 10.222 14.874 1.00 96.50 112 GLY A O 1
ATOM 817 N N . ARG A 1 113 ? -7.934 9.721 12.833 1.00 97.69 113 ARG A N 1
ATOM 818 C CA . ARG A 1 113 ? -8.491 8.411 13.196 1.00 97.69 113 ARG A CA 1
ATOM 819 C C . ARG A 1 113 ? -7.587 7.287 12.718 1.00 97.69 113 ARG A C 1
ATOM 821 O O . ARG A 1 113 ? -7.224 7.252 11.544 1.00 97.69 113 ARG A O 1
ATOM 828 N N . ILE A 1 114 ? -7.266 6.358 13.616 1.00 98.12 114 ILE A N 1
ATOM 829 C CA . ILE A 1 114 ? -6.644 5.082 13.248 1.00 98.12 114 ILE A CA 1
ATOM 830 C C . ILE A 1 114 ? -7.738 4.139 12.771 1.00 98.12 114 ILE A C 1
ATOM 832 O O . ILE A 1 114 ? -8.740 3.931 13.464 1.00 98.12 114 ILE A O 1
ATOM 836 N N . LEU A 1 115 ? -7.516 3.560 11.600 1.00 98.00 115 LEU A N 1
ATOM 837 C CA . LEU A 1 115 ? -8.390 2.586 10.971 1.00 98.00 115 LEU A CA 1
ATOM 838 C C . LEU A 1 115 ? -7.663 1.249 10.851 1.00 98.00 115 LEU A C 1
ATOM 840 O O . LEU A 1 115 ? -6.480 1.229 10.523 1.00 98.00 115 LEU A O 1
ATOM 844 N N . ILE A 1 116 ? -8.394 0.155 11.038 1.00 98.06 116 ILE A N 1
ATOM 845 C CA . ILE A 1 116 ? -8.054 -1.140 10.446 1.00 98.06 116 ILE A CA 1
ATOM 846 C C . ILE A 1 116 ? -8.841 -1.209 9.139 1.00 98.06 116 ILE A C 1
ATOM 848 O O . ILE A 1 116 ? -10.070 -1.132 9.161 1.00 98.06 116 ILE A O 1
ATOM 852 N N . VAL A 1 117 ? -8.157 -1.273 7.998 1.00 96.62 117 VAL A N 1
ATOM 853 C CA . VAL A 1 117 ? -8.816 -1.245 6.676 1.00 96.62 117 VAL A CA 1
ATOM 854 C C . VAL A 1 117 ? -9.274 -2.630 6.221 1.00 96.62 117 VAL A C 1
ATOM 856 O O . VAL A 1 117 ? -10.239 -2.745 5.470 1.00 96.62 117 VAL A O 1
ATOM 859 N N . GLU A 1 118 ? -8.606 -3.673 6.702 1.00 94.62 118 GLU A N 1
ATOM 860 C CA . GLU A 1 118 ? -8.871 -5.087 6.438 1.00 94.62 118 GLU A CA 1
ATOM 861 C C . GLU A 1 118 ? -8.063 -5.930 7.443 1.00 94.62 118 GLU A C 1
ATOM 863 O O . GLU A 1 118 ? -7.226 -5.392 8.161 1.00 94.62 118 GLU A O 1
ATOM 868 N N . LEU A 1 119 ? -8.304 -7.238 7.519 1.00 94.19 119 LEU A N 1
ATOM 869 C CA . LEU A 1 119 ? -7.434 -8.192 8.208 1.00 94.19 119 LEU A CA 1
ATOM 870 C C . LEU A 1 119 ? -6.889 -9.224 7.210 1.00 94.19 119 LEU A C 1
ATOM 872 O O . LEU A 1 119 ? -7.543 -9.493 6.196 1.00 94.19 119 LEU A O 1
ATOM 876 N N . PRO A 1 120 ? -5.719 -9.831 7.478 1.00 92.62 120 PRO A N 1
ATOM 877 C CA . PRO A 1 120 ? -5.142 -10.817 6.576 1.00 92.62 120 PRO A CA 1
ATOM 878 C C . PRO A 1 120 ? -6.098 -11.999 6.387 1.00 92.62 120 PRO A C 1
ATOM 880 O O . PRO A 1 120 ? -6.608 -12.580 7.344 1.00 92.62 120 PRO A O 1
ATOM 883 N N . THR A 1 121 ? -6.312 -12.386 5.131 1.00 92.94 121 THR A N 1
ATOM 884 C CA . THR A 1 121 ? -7.059 -13.596 4.765 1.00 92.94 121 THR A CA 1
ATOM 885 C C . THR A 1 121 ? -6.224 -14.443 3.821 1.00 92.94 121 THR A C 1
ATOM 887 O O . THR A 1 121 ? -5.424 -13.912 3.054 1.00 92.94 121 THR A O 1
ATOM 890 N N . THR A 1 122 ? -6.445 -15.760 3.793 1.00 94.00 122 THR A N 1
ATOM 891 C CA . THR A 1 122 ? -5.721 -16.654 2.872 1.00 94.00 122 THR A CA 1
ATOM 892 C C . THR A 1 122 ? -5.814 -16.192 1.418 1.00 94.00 122 THR A C 1
ATOM 894 O O . THR A 1 122 ? -4.831 -16.275 0.688 1.00 94.00 122 THR A O 1
ATOM 897 N N . VAL A 1 123 ? -6.976 -15.681 0.996 1.00 93.50 123 VAL A N 1
ATOM 898 C CA . VAL A 1 123 ? -7.190 -15.176 -0.369 1.00 93.50 123 VAL A CA 1
ATOM 899 C C . VAL A 1 123 ? -6.359 -13.923 -0.637 1.00 93.50 123 VAL A C 1
ATOM 901 O O . VAL A 1 123 ? -5.728 -13.847 -1.690 1.00 93.50 123 VAL A O 1
ATOM 904 N N . HIS A 1 124 ? -6.331 -12.971 0.299 1.00 95.06 124 HIS A N 1
ATOM 905 C CA . HIS A 1 124 ? -5.499 -11.772 0.191 1.00 95.06 124 HIS A CA 1
ATOM 906 C C . HIS A 1 124 ? -4.018 -12.167 0.070 1.00 95.06 124 HIS A C 1
ATOM 908 O O . HIS A 1 124 ? -3.370 -11.838 -0.924 1.00 95.06 124 HIS A O 1
ATOM 914 N N . GLU A 1 125 ? -3.507 -12.946 1.029 1.00 95.94 125 GLU A N 1
ATOM 915 C CA . GLU A 1 125 ? -2.087 -13.325 1.090 1.00 95.94 125 GLU A CA 1
ATOM 916 C C . GLU A 1 125 ? -1.648 -14.125 -0.138 1.00 95.94 125 GLU A C 1
ATOM 918 O O . GLU A 1 125 ? -0.613 -13.848 -0.743 1.00 95.94 125 GLU A O 1
ATOM 923 N N . SER A 1 126 ? -2.474 -15.085 -0.564 1.00 95.38 126 SER A N 1
ATOM 924 C CA . SER A 1 126 ? -2.187 -15.885 -1.758 1.00 95.38 126 SER A CA 1
ATOM 925 C C . SER A 1 126 ? -2.206 -15.033 -3.026 1.00 95.38 126 SER A C 1
ATOM 927 O O . SER A 1 126 ? -1.431 -15.291 -3.938 1.00 95.38 126 SER A O 1
ATOM 929 N N . THR A 1 127 ? -3.058 -14.005 -3.097 1.00 95.38 127 THR A N 1
ATOM 930 C CA . THR A 1 127 ? -3.105 -13.096 -4.252 1.00 95.38 127 THR A CA 1
ATOM 931 C C . THR A 1 127 ? -1.831 -12.260 -4.349 1.00 95.38 127 THR A C 1
ATOM 933 O O . THR A 1 127 ? -1.263 -12.165 -5.436 1.00 95.38 127 THR A O 1
ATOM 936 N N . ALA A 1 128 ? -1.361 -11.693 -3.234 1.00 96.06 128 ALA A N 1
ATOM 937 C CA . ALA A 1 128 ? -0.111 -10.934 -3.199 1.00 96.06 128 ALA A CA 1
ATOM 938 C C . ALA A 1 128 ? 1.095 -11.820 -3.569 1.00 96.06 128 ALA A C 1
ATOM 940 O O . ALA A 1 128 ? 1.872 -11.468 -4.458 1.00 96.06 128 ALA A O 1
ATOM 941 N N . CYS A 1 129 ? 1.188 -13.010 -2.964 1.00 95.19 129 CYS A N 1
ATOM 942 C CA . CYS A 1 129 ? 2.263 -13.972 -3.219 1.00 95.19 129 CYS A CA 1
ATOM 943 C C . CYS A 1 129 ? 2.282 -14.466 -4.678 1.00 95.19 129 CYS A C 1
ATOM 945 O O . CYS A 1 129 ? 3.331 -14.476 -5.325 1.00 95.19 129 CYS A O 1
ATOM 947 N N . GLU A 1 130 ? 1.123 -14.830 -5.238 1.00 94.75 130 GLU A N 1
ATOM 948 C CA . GLU A 1 130 ? 1.035 -15.245 -6.641 1.00 94.75 130 GLU A CA 1
ATOM 949 C C . GLU A 1 130 ? 1.354 -14.092 -7.591 1.00 94.75 130 GLU A C 1
ATOM 951 O O . GLU A 1 130 ? 2.035 -14.310 -8.594 1.00 94.75 130 GLU A O 1
ATOM 956 N N . PHE A 1 131 ? 0.909 -12.864 -7.296 1.00 94.56 131 PHE A N 1
ATOM 957 C CA . PHE A 1 131 ? 1.273 -11.709 -8.113 1.00 94.56 131 PHE A CA 1
ATOM 958 C C . PHE A 1 131 ? 2.793 -11.536 -8.168 1.00 94.56 131 PHE A C 1
ATOM 960 O O . PHE A 1 131 ? 3.340 -11.436 -9.265 1.00 94.56 131 PHE A O 1
ATOM 967 N N . GLU A 1 132 ? 3.471 -11.554 -7.018 1.00 94.75 132 GLU A N 1
ATOM 968 C CA . GLU A 1 132 ? 4.930 -11.453 -6.941 1.00 94.75 132 GLU A CA 1
ATOM 969 C C . GLU A 1 132 ? 5.610 -12.524 -7.803 1.00 94.75 132 GLU A C 1
ATOM 971 O O . GLU A 1 132 ? 6.393 -12.194 -8.698 1.00 94.75 132 GLU A O 1
ATOM 976 N N . ALA A 1 133 ? 5.231 -13.793 -7.632 1.00 92.88 133 ALA A N 1
ATOM 977 C CA . ALA A 1 133 ? 5.803 -14.897 -8.398 1.00 92.88 133 ALA A CA 1
ATOM 978 C C . ALA A 1 133 ? 5.555 -14.772 -9.915 1.00 92.88 133 ALA A C 1
ATOM 980 O O . ALA A 1 133 ? 6.445 -15.053 -10.725 1.00 92.88 133 ALA A O 1
ATOM 981 N N . LYS A 1 134 ? 4.349 -14.364 -10.340 1.00 92.44 134 LYS A N 1
ATOM 982 C CA . LYS A 1 134 ? 4.036 -14.183 -11.770 1.00 92.44 134 LYS A CA 1
ATOM 983 C C . LYS A 1 134 ? 4.732 -12.966 -12.361 1.00 92.44 134 LYS A C 1
ATOM 985 O O . LYS A 1 134 ? 5.167 -13.047 -13.508 1.00 92.44 134 LYS A O 1
ATOM 990 N N . PHE A 1 135 ? 4.833 -11.873 -11.610 1.00 93.75 135 PHE A N 1
ATOM 991 C CA . PHE A 1 135 ? 5.500 -10.655 -12.051 1.00 93.75 135 PHE A CA 1
ATOM 992 C C . PHE A 1 135 ? 6.988 -10.909 -12.294 1.00 93.75 135 PHE A C 1
ATOM 994 O O . PHE A 1 135 ? 7.467 -10.630 -13.390 1.00 93.75 135 PHE A O 1
ATOM 1001 N N . LEU A 1 136 ? 7.688 -11.529 -11.339 1.00 92.56 136 LEU A N 1
ATOM 1002 C CA . LEU A 1 136 ? 9.105 -11.886 -11.485 1.00 92.56 136 LEU A CA 1
ATOM 1003 C C . LEU A 1 136 ? 9.340 -12.835 -12.657 1.00 92.56 136 LEU A C 1
ATOM 1005 O O . LEU A 1 136 ? 10.165 -12.562 -13.522 1.00 92.56 136 LEU A O 1
ATOM 1009 N N . ARG A 1 137 ? 8.534 -13.895 -12.777 1.00 91.56 137 ARG A N 1
ATOM 1010 C CA . ARG A 1 137 ? 8.633 -14.796 -13.931 1.00 91.56 137 ARG A CA 1
ATOM 1011 C C . ARG A 1 137 ? 8.433 -14.055 -15.259 1.00 91.56 137 ARG A C 1
ATOM 1013 O O . ARG A 1 137 ? 9.073 -14.395 -16.252 1.00 91.56 137 ARG A O 1
ATOM 1020 N N . ALA A 1 138 ? 7.524 -13.080 -15.300 1.00 90.94 138 ALA A N 1
ATOM 1021 C CA . ALA A 1 138 ? 7.234 -12.307 -16.503 1.00 90.94 138 ALA A CA 1
ATOM 1022 C C . ALA A 1 138 ? 8.340 -11.302 -16.861 1.00 90.94 138 ALA A C 1
ATOM 1024 O O . ALA A 1 138 ? 8.430 -10.920 -18.027 1.00 90.94 138 ALA A O 1
ATOM 1025 N N . THR A 1 139 ? 9.192 -10.893 -15.913 1.00 87.69 139 THR A N 1
ATOM 1026 C CA . THR A 1 139 ? 10.317 -9.993 -16.218 1.00 87.69 139 THR A CA 1
ATOM 1027 C C . THR A 1 139 ? 11.395 -10.695 -17.043 1.00 87.69 139 THR A C 1
ATOM 1029 O O . THR A 1 139 ? 12.160 -10.027 -17.735 1.00 87.69 139 THR A O 1
ATOM 1032 N N . GLY A 1 140 ? 11.463 -12.031 -16.985 1.00 82.25 140 GLY A N 1
ATOM 1033 C CA . GLY A 1 140 ? 12.462 -12.840 -17.688 1.00 82.25 140 GLY A CA 1
ATOM 1034 C C . GLY A 1 140 ? 13.886 -12.704 -17.136 1.00 82.25 140 GLY A C 1
ATOM 1035 O O . GLY A 1 140 ? 14.783 -13.386 -17.627 1.00 82.25 140 GLY A O 1
ATOM 1036 N N . ASN A 1 141 ? 14.089 -11.853 -16.126 1.00 75.06 141 ASN A N 1
ATOM 1037 C CA . ASN A 1 141 ? 15.343 -11.687 -15.404 1.00 75.06 141 ASN A CA 1
ATOM 1038 C C . ASN A 1 141 ? 15.055 -11.266 -13.953 1.00 75.06 141 ASN A C 1
ATOM 1040 O O . ASN A 1 141 ? 14.957 -10.079 -13.628 1.00 75.06 141 ASN A O 1
ATOM 1044 N N . GLU A 1 142 ? 14.874 -12.262 -13.089 1.00 78.00 142 GLU A N 1
ATOM 1045 C CA . GLU A 1 142 ? 14.548 -12.067 -11.670 1.00 78.00 142 GLU A CA 1
ATOM 1046 C C . GLU A 1 142 ? 15.693 -11.366 -10.911 1.00 78.00 142 GLU A C 1
ATOM 1048 O O . GLU A 1 142 ? 15.444 -10.692 -9.916 1.00 78.00 142 GLU A O 1
ATOM 1053 N N . ASP A 1 143 ? 16.925 -11.418 -11.434 1.00 83.62 143 ASP A N 1
ATOM 1054 C CA . ASP A 1 143 ? 18.106 -10.820 -10.804 1.00 83.62 143 ASP A CA 1
ATOM 1055 C C . ASP A 1 143 ? 18.155 -9.286 -10.920 1.00 83.62 143 ASP A C 1
ATOM 1057 O O . ASP A 1 143 ? 18.945 -8.638 -10.233 1.00 83.62 143 ASP A O 1
ATOM 1061 N N . GLU A 1 144 ? 17.341 -8.670 -11.783 1.00 88.56 144 GLU A N 1
ATOM 1062 C CA . GLU A 1 144 ? 17.341 -7.212 -11.983 1.00 88.56 144 GLU A CA 1
ATOM 1063 C C . GLU A 1 144 ? 16.283 -6.479 -11.150 1.00 88.56 144 GLU A C 1
ATOM 1065 O O . GLU A 1 144 ? 16.418 -5.272 -10.911 1.00 88.56 144 GLU A O 1
ATOM 1070 N N . VAL A 1 145 ? 15.254 -7.196 -10.693 1.00 93.12 145 VAL A N 1
ATOM 1071 C CA . VAL A 1 145 ? 14.122 -6.643 -9.944 1.00 93.12 145 VAL A CA 1
ATOM 1072 C C . VAL A 1 145 ? 14.239 -7.042 -8.479 1.00 93.12 145 VAL A C 1
ATOM 1074 O O . VAL A 1 145 ? 14.126 -8.206 -8.117 1.00 93.12 145 VAL A O 1
ATOM 1077 N N . ALA A 1 146 ? 14.412 -6.053 -7.610 1.00 92.44 146 ALA A N 1
ATOM 1078 C CA . ALA A 1 146 ? 14.332 -6.246 -6.174 1.00 92.44 146 ALA A CA 1
ATOM 1079 C C . ALA A 1 146 ? 12.875 -6.447 -5.760 1.00 92.44 146 ALA A C 1
ATOM 1081 O O . ALA A 1 146 ? 12.062 -5.530 -5.913 1.00 92.44 146 ALA A O 1
ATOM 1082 N N . THR A 1 147 ? 12.568 -7.606 -5.179 1.00 93.06 147 THR A N 1
ATOM 1083 C CA . THR A 1 147 ? 11.384 -7.752 -4.334 1.00 93.06 147 THR A CA 1
ATOM 1084 C C . THR A 1 147 ? 11.678 -7.118 -2.983 1.00 93.06 147 THR A C 1
ATOM 1086 O O . THR A 1 147 ? 12.761 -7.268 -2.413 1.00 93.06 147 THR A O 1
ATOM 1089 N N . ARG A 1 148 ? 10.729 -6.333 -2.485 1.00 88.50 148 ARG A N 1
ATOM 1090 C CA . ARG A 1 148 ? 10.833 -5.675 -1.176 1.00 88.50 148 ARG A CA 1
ATOM 1091 C C . ARG A 1 148 ? 9.658 -6.019 -0.264 1.00 88.50 148 ARG A C 1
ATOM 1093 O O . ARG A 1 148 ? 9.635 -5.563 0.876 1.00 88.50 148 ARG A O 1
ATOM 1100 N N . GLY A 1 149 ? 8.699 -6.814 -0.752 1.00 87.12 149 GLY A N 1
ATOM 1101 C CA . GLY A 1 149 ? 7.512 -7.223 -0.003 1.00 87.12 149 GLY A CA 1
ATOM 1102 C C . GLY A 1 149 ? 6.809 -6.036 0.660 1.00 87.12 149 GLY A C 1
ATOM 1103 O O . GLY A 1 149 ? 6.749 -4.937 0.093 1.00 87.12 149 GLY A O 1
ATOM 1104 N N . SER A 1 150 ? 6.341 -6.252 1.886 1.00 83.25 150 SER A N 1
ATOM 1105 C CA . SER A 1 150 ? 5.714 -5.237 2.739 1.00 83.25 150 SER A CA 1
ATOM 1106 C C . SER A 1 150 ? 6.736 -4.397 3.512 1.00 83.25 150 SER A C 1
ATOM 1108 O O . SER A 1 150 ? 6.771 -4.401 4.735 1.00 83.25 150 SER A O 1
ATOM 1110 N N . THR A 1 151 ? 7.598 -3.661 2.806 1.00 85.94 151 THR A N 1
ATOM 1111 C CA . THR A 1 151 ? 8.553 -2.741 3.451 1.00 85.94 151 THR A CA 1
ATOM 1112 C C . THR A 1 151 ? 7.852 -1.485 3.985 1.00 85.94 151 THR A C 1
ATOM 1114 O O . THR A 1 151 ? 7.154 -0.798 3.234 1.00 85.94 151 THR A O 1
ATOM 1117 N N . THR A 1 152 ? 8.117 -1.110 5.246 1.00 93.44 152 THR A N 1
ATOM 1118 C CA . THR A 1 152 ? 7.673 0.174 5.822 1.00 93.44 152 THR A CA 1
ATOM 1119 C C . THR A 1 152 ? 8.272 1.360 5.061 1.00 93.44 152 THR A C 1
ATOM 1121 O O . THR A 1 152 ? 9.447 1.721 5.204 1.00 93.44 152 THR A O 1
ATOM 1124 N N . ALA A 1 153 ? 7.426 2.044 4.299 1.00 95.38 153 ALA A N 1
ATOM 1125 C CA . ALA A 1 153 ? 7.767 3.225 3.534 1.00 95.38 153 ALA A CA 1
ATOM 1126 C C . ALA A 1 153 ? 7.518 4.509 4.344 1.00 95.38 153 ALA A C 1
ATOM 1128 O O . ALA A 1 153 ? 6.546 4.655 5.091 1.00 95.38 153 ALA A O 1
ATOM 1129 N N . ARG A 1 154 ? 8.432 5.478 4.196 1.00 95.38 154 ARG A N 1
ATOM 1130 C CA . ARG A 1 154 ? 8.463 6.710 5.005 1.00 95.38 154 ARG A CA 1
ATOM 1131 C C . ARG A 1 154 ? 8.462 7.952 4.127 1.00 95.38 154 ARG A C 1
ATOM 1133 O O . ARG A 1 154 ? 9.226 8.027 3.164 1.00 95.38 154 ARG A O 1
ATOM 1140 N N . ARG A 1 155 ? 7.662 8.955 4.487 1.00 95.62 155 ARG A N 1
ATOM 1141 C CA . ARG A 1 155 ? 7.648 10.291 3.871 1.00 95.62 155 ARG A CA 1
ATOM 1142 C C . ARG A 1 155 ? 7.626 11.341 4.982 1.00 95.62 155 ARG A C 1
ATOM 1144 O O . ARG A 1 155 ? 6.923 11.165 5.973 1.00 95.62 155 ARG A O 1
ATOM 1151 N N . ALA A 1 156 ? 8.424 12.398 4.843 1.00 93.56 156 ALA A N 1
ATOM 1152 C CA . ALA A 1 156 ? 8.515 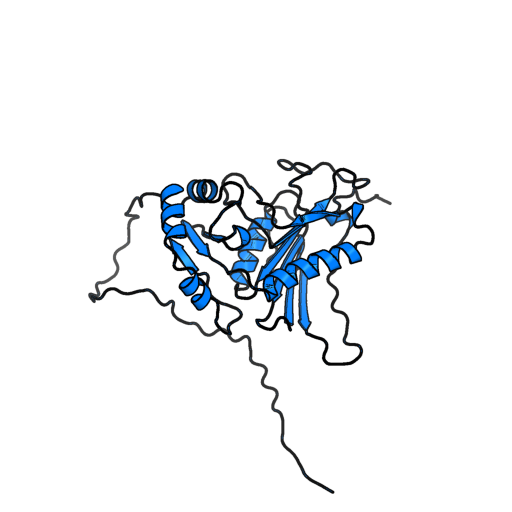13.442 5.862 1.00 93.56 156 ALA A CA 1
ATOM 1153 C C . ALA A 1 156 ? 7.137 14.077 6.117 1.00 93.56 156 ALA A C 1
ATOM 1155 O O . ALA A 1 156 ? 6.420 14.387 5.168 1.00 93.56 156 ALA A O 1
ATOM 1156 N N . GLY A 1 157 ? 6.765 14.232 7.392 1.00 94.06 157 GLY A N 1
ATOM 1157 C CA . GLY A 1 157 ? 5.483 14.820 7.803 1.00 94.06 157 GLY A CA 1
ATOM 1158 C C . GLY A 1 157 ? 4.239 13.983 7.482 1.00 94.06 157 GLY A C 1
ATOM 1159 O O . GLY A 1 157 ? 3.128 14.457 7.689 1.00 94.06 157 GLY A O 1
ATOM 1160 N N . LEU A 1 158 ? 4.392 12.752 6.983 1.00 96.56 158 LEU A N 1
ATOM 1161 C CA . LEU A 1 158 ? 3.277 11.867 6.655 1.00 96.56 158 LEU A CA 1
ATOM 1162 C C . LEU A 1 158 ? 3.351 10.569 7.448 1.00 96.56 158 LEU A C 1
ATOM 1164 O O . LEU A 1 158 ? 4.412 10.145 7.914 1.00 96.56 158 LEU A O 1
ATOM 1168 N N . ARG A 1 159 ? 2.193 9.926 7.586 1.00 97.00 159 ARG A N 1
ATOM 1169 C CA . ARG A 1 159 ? 2.102 8.589 8.167 1.00 97.00 159 ARG A CA 1
ATOM 1170 C C . ARG A 1 159 ? 2.960 7.599 7.373 1.00 97.00 159 ARG A C 1
ATOM 1172 O O . ARG A 1 159 ? 3.025 7.687 6.141 1.00 97.00 159 ARG A O 1
ATOM 1179 N N . LYS A 1 160 ? 3.611 6.684 8.085 1.00 97.56 160 LYS A N 1
ATOM 1180 C CA . LYS A 1 160 ? 4.251 5.493 7.522 1.00 97.56 160 LYS A CA 1
ATOM 1181 C C . LYS A 1 160 ? 3.189 4.621 6.865 1.00 97.56 160 LYS A C 1
ATOM 1183 O O . LYS A 1 160 ? 2.041 4.618 7.307 1.00 97.56 160 LYS A O 1
ATOM 1188 N N . LYS A 1 161 ? 3.578 3.905 5.816 1.00 96.56 161 LYS A N 1
ATOM 1189 C CA . LYS A 1 161 ? 2.691 2.990 5.102 1.00 96.56 161 LYS A CA 1
ATOM 1190 C C . LYS A 1 161 ? 3.462 1.774 4.614 1.00 96.56 161 LYS A C 1
ATOM 1192 O O . LYS A 1 161 ? 4.639 1.880 4.283 1.00 96.56 161 LYS A O 1
ATOM 1197 N N . GLU A 1 162 ? 2.765 0.655 4.539 1.00 96.88 162 GLU A N 1
ATOM 1198 C CA . GLU A 1 162 ? 3.192 -0.554 3.848 1.00 96.88 162 GLU A CA 1
ATOM 1199 C C . GLU A 1 162 ? 2.208 -0.865 2.721 1.00 96.88 162 GLU A C 1
ATOM 1201 O O . GLU A 1 162 ? 1.025 -0.518 2.798 1.00 96.88 162 GLU A O 1
ATOM 1206 N N . ALA A 1 163 ? 2.739 -1.474 1.667 1.00 96.62 163 ALA A N 1
ATOM 1207 C CA . ALA A 1 163 ? 1.978 -2.098 0.593 1.00 96.62 163 ALA A CA 1
ATOM 1208 C C . ALA A 1 163 ? 2.032 -3.617 0.775 1.00 96.62 163 ALA A C 1
ATOM 1210 O O . ALA A 1 163 ? 2.857 -4.134 1.535 1.00 96.62 163 ALA A O 1
ATOM 1211 N N . ASP A 1 164 ? 1.195 -4.337 0.040 1.00 97.56 164 ASP A N 1
ATOM 1212 C CA . ASP A 1 164 ? 1.186 -5.800 0.079 1.00 97.56 164 ASP A CA 1
ATOM 1213 C C . ASP A 1 164 ? 2.364 -6.392 -0.693 1.00 97.56 164 ASP A C 1
ATOM 1215 O O . ASP A 1 164 ? 2.938 -7.392 -0.274 1.00 97.56 164 ASP A O 1
ATOM 1219 N N . ALA A 1 165 ? 2.795 -5.730 -1.769 1.00 96.88 165 ALA A N 1
ATOM 1220 C CA . ALA A 1 165 ? 4.072 -6.015 -2.413 1.00 96.88 165 ALA A CA 1
ATOM 1221 C C . ALA A 1 165 ? 4.693 -4.748 -3.006 1.00 96.88 165 ALA A C 1
ATOM 1223 O O . ALA A 1 165 ? 4.001 -3.857 -3.506 1.00 96.88 165 ALA A O 1
ATOM 1224 N N . THR A 1 166 ? 6.022 -4.674 -2.985 1.00 97.12 166 THR A N 1
ATOM 1225 C CA . THR A 1 166 ? 6.772 -3.577 -3.598 1.00 97.12 166 THR A CA 1
ATOM 1226 C C . THR A 1 166 ? 7.961 -4.093 -4.389 1.00 97.12 166 THR A C 1
ATOM 1228 O O . THR A 1 166 ? 8.593 -5.090 -4.029 1.00 97.12 166 THR A O 1
ATOM 1231 N N . PHE A 1 167 ? 8.260 -3.384 -5.475 1.00 96.56 167 PHE A N 1
ATOM 1232 C CA . PHE A 1 167 ? 9.323 -3.725 -6.410 1.00 96.56 167 PHE A CA 1
ATOM 1233 C C . PHE A 1 167 ? 10.123 -2.486 -6.788 1.00 96.56 167 PHE A C 1
ATOM 1235 O O . PHE A 1 167 ? 9.611 -1.362 -6.805 1.00 96.56 167 PHE A O 1
ATOM 1242 N N . GLY A 1 168 ? 11.387 -2.701 -7.122 1.00 95.56 168 GLY A N 1
ATOM 1243 C CA . GLY A 1 168 ? 12.278 -1.663 -7.615 1.00 95.56 168 GLY A CA 1
ATOM 1244 C C . GLY A 1 168 ? 13.539 -2.261 -8.219 1.00 95.56 168 GLY A C 1
ATOM 1245 O O . GLY A 1 168 ? 13.666 -3.480 -8.303 1.00 95.56 168 GLY A O 1
ATOM 1246 N N . PRO A 1 169 ? 14.496 -1.430 -8.633 1.00 94.81 169 PRO A N 1
ATOM 1247 C CA . PRO A 1 169 ? 15.765 -1.938 -9.124 1.00 94.81 169 PRO A CA 1
ATOM 1248 C C . PRO A 1 169 ? 16.651 -2.473 -7.983 1.00 94.81 169 PRO A C 1
ATOM 1250 O O . PRO A 1 169 ? 16.675 -1.923 -6.875 1.00 94.81 169 PRO A O 1
ATOM 1253 N N . MET A 1 170 ? 17.420 -3.522 -8.277 1.00 93.19 170 MET A N 1
ATOM 1254 C CA . MET A 1 170 ? 18.541 -4.002 -7.462 1.00 93.19 170 MET A CA 1
ATOM 1255 C C . MET A 1 170 ? 19.727 -3.033 -7.510 1.00 93.19 170 MET A C 1
ATOM 1257 O O . MET A 1 170 ? 19.838 -2.195 -8.405 1.00 93.19 170 MET A O 1
ATOM 1261 N N . GLY A 1 171 ? 20.676 -3.186 -6.578 1.00 91.62 171 GLY A N 1
ATOM 1262 C CA . GLY A 1 171 ? 21.929 -2.417 -6.543 1.00 91.62 171 GLY A CA 1
ATOM 1263 C C . GLY A 1 171 ? 22.826 -2.615 -7.771 1.00 91.62 171 GLY A C 1
ATOM 1264 O O . GLY A 1 171 ? 23.543 -1.688 -8.152 1.00 91.62 171 GLY A O 1
ATOM 1265 N N . TRP A 1 172 ? 22.717 -3.761 -8.437 1.00 90.94 172 TRP A N 1
ATOM 1266 C CA . TRP A 1 172 ? 23.483 -4.133 -9.629 1.00 90.94 172 TRP A CA 1
ATOM 1267 C C . TRP A 1 172 ? 22.669 -4.097 -10.933 1.00 90.94 172 TRP A C 1
ATOM 1269 O O . TRP A 1 172 ? 23.193 -4.506 -11.966 1.00 90.94 172 TRP A O 1
ATOM 1279 N N . THR A 1 173 ? 21.421 -3.605 -10.923 1.00 92.00 173 THR A N 1
ATOM 1280 C CA . THR A 1 173 ? 20.619 -3.445 -12.150 1.00 92.00 173 THR A CA 1
ATOM 1281 C C . THR A 1 173 ? 21.392 -2.619 -13.194 1.00 92.00 173 THR A C 1
ATOM 1283 O O . THR A 1 173 ? 21.756 -1.470 -12.904 1.00 92.00 173 THR A O 1
ATOM 1286 N N . PRO A 1 174 ? 21.665 -3.163 -14.395 1.00 89.06 174 PRO A N 1
ATOM 1287 C CA . PRO A 1 174 ? 22.456 -2.471 -15.410 1.00 89.06 174 PRO A CA 1
ATOM 1288 C C . PRO A 1 174 ? 21.802 -1.170 -15.888 1.00 89.06 174 PRO A C 1
ATOM 1290 O O . PRO A 1 174 ? 20.609 -1.132 -16.158 1.00 89.06 174 PRO A O 1
ATOM 1293 N N . ASN A 1 175 ? 22.597 -0.110 -16.079 1.00 90.50 175 ASN A N 1
ATOM 1294 C CA . ASN A 1 175 ? 22.154 1.195 -16.610 1.00 90.50 175 ASN A CA 1
ATOM 1295 C C . ASN A 1 175 ? 21.049 1.907 -15.802 1.00 90.50 175 ASN A C 1
ATOM 1297 O O . ASN A 1 175 ? 20.437 2.860 -16.300 1.00 90.50 175 ASN A O 1
ATOM 1301 N N . ARG A 1 176 ? 20.814 1.477 -14.559 1.00 93.06 176 ARG A N 1
ATOM 1302 C CA . ARG A 1 176 ? 19.918 2.141 -13.615 1.00 93.06 176 ARG A CA 1
ATOM 1303 C C . ARG A 1 176 ? 20.431 3.542 -13.283 1.00 93.06 176 ARG A C 1
ATOM 1305 O O . ARG A 1 176 ? 21.629 3.759 -13.088 1.00 93.06 176 ARG A O 1
ATOM 1312 N N . THR A 1 177 ? 19.511 4.484 -13.140 1.00 94.38 177 THR A N 1
ATOM 1313 C CA . THR A 1 177 ? 19.796 5.809 -12.585 1.00 94.38 177 THR A CA 1
ATOM 1314 C C . THR A 1 177 ? 20.128 5.754 -11.083 1.00 94.38 177 THR A C 1
ATOM 1316 O O . THR A 1 177 ? 20.079 4.707 -10.424 1.00 94.38 177 THR A O 1
ATOM 1319 N N . ALA A 1 178 ? 20.534 6.892 -10.519 1.00 94.56 178 ALA A N 1
ATOM 1320 C CA . ALA A 1 178 ? 20.691 7.017 -9.074 1.00 94.56 178 ALA A CA 1
ATOM 1321 C C . ALA A 1 178 ? 19.311 7.021 -8.385 1.00 94.56 178 ALA A C 1
ATOM 1323 O O . ALA A 1 178 ? 18.375 7.603 -8.940 1.00 94.56 178 ALA A O 1
ATOM 1324 N N . PRO A 1 179 ? 19.178 6.432 -7.179 1.00 95.81 179 PRO A N 1
ATOM 1325 C CA . PRO A 1 179 ? 17.949 6.538 -6.402 1.00 95.81 179 PRO A CA 1
ATOM 1326 C C . PRO A 1 179 ? 17.535 8.003 -6.217 1.00 95.81 179 PRO A C 1
ATOM 1328 O O . PRO A 1 179 ? 18.385 8.839 -5.890 1.00 95.81 179 PRO A O 1
ATOM 1331 N N . PRO A 1 180 ? 16.250 8.342 -6.404 1.00 94.50 180 PRO A N 1
ATOM 1332 C CA . PRO A 1 180 ? 15.783 9.701 -6.194 1.00 94.50 180 PRO A CA 1
ATOM 1333 C C . PRO A 1 180 ? 15.856 10.045 -4.709 1.00 94.50 180 PRO A C 1
ATOM 1335 O O . PRO A 1 180 ? 15.383 9.281 -3.872 1.00 94.50 180 PRO A O 1
ATOM 1338 N N . ALA A 1 181 ? 16.392 11.215 -4.361 1.00 93.38 181 ALA A N 1
ATOM 1339 C CA . ALA A 1 181 ? 16.413 11.664 -2.972 1.00 93.38 181 ALA A CA 1
ATOM 1340 C C . ALA A 1 181 ? 14.981 11.704 -2.380 1.00 93.38 181 ALA A C 1
ATOM 1342 O O . ALA A 1 181 ? 14.040 12.101 -3.073 1.00 93.38 181 ALA A O 1
ATOM 1343 N N . PRO A 1 182 ? 14.779 11.311 -1.109 1.00 94.38 182 PRO A N 1
ATOM 1344 C CA . PRO A 1 182 ? 15.784 10.905 -0.121 1.00 94.38 182 PRO A CA 1
ATOM 1345 C C . PRO A 1 182 ? 16.078 9.392 -0.119 1.00 94.38 182 PRO A C 1
ATOM 1347 O O . PRO A 1 182 ? 16.589 8.878 0.873 1.00 94.38 182 PRO A O 1
ATOM 1350 N N . ARG A 1 183 ? 15.703 8.663 -1.175 1.00 95.50 183 ARG A N 1
ATOM 1351 C CA . ARG A 1 183 ? 15.813 7.205 -1.231 1.00 95.50 183 ARG A CA 1
ATOM 1352 C C . ARG A 1 183 ? 17.248 6.748 -1.378 1.00 95.50 183 ARG A C 1
ATOM 1354 O O . ARG A 1 183 ? 18.099 7.398 -1.981 1.00 95.50 183 ARG A O 1
ATOM 1361 N N . THR A 1 184 ? 17.465 5.566 -0.845 1.00 94.94 184 THR A N 1
ATOM 1362 C CA . THR A 1 184 ? 18.618 4.713 -1.066 1.00 94.94 184 THR A CA 1
ATOM 1363 C C . THR A 1 184 ? 18.198 3.544 -1.951 1.00 94.94 184 THR A C 1
ATOM 1365 O O . THR A 1 184 ? 17.027 3.374 -2.280 1.00 94.94 184 THR A O 1
ATOM 1368 N N . ILE A 1 185 ? 19.150 2.691 -2.324 1.00 93.50 185 ILE A N 1
ATOM 1369 C CA . ILE A 1 185 ? 18.821 1.468 -3.059 1.00 93.50 185 ILE A CA 1
ATOM 1370 C C . ILE A 1 185 ? 17.902 0.549 -2.250 1.00 93.50 185 ILE A C 1
ATOM 1372 O O . ILE A 1 185 ? 17.096 -0.138 -2.860 1.00 93.50 185 ILE A O 1
ATOM 1376 N N . SER A 1 186 ? 17.984 0.505 -0.916 1.00 91.06 186 SER A N 1
ATOM 1377 C CA . SER A 1 186 ? 17.198 -0.450 -0.121 1.00 91.06 186 SER A CA 1
ATOM 1378 C C . SER A 1 186 ? 15.718 -0.077 0.009 1.00 91.06 186 SER A C 1
ATOM 1380 O O . SER A 1 186 ? 14.894 -0.969 0.195 1.00 91.06 186 SER A O 1
ATOM 1382 N N . ASP A 1 187 ? 15.366 1.202 -0.134 1.00 92.44 187 ASP A N 1
ATOM 1383 C CA . ASP A 1 187 ? 13.988 1.700 -0.039 1.00 92.44 187 ASP A CA 1
ATOM 1384 C C . ASP A 1 187 ? 13.476 2.321 -1.350 1.00 92.44 187 ASP A C 1
ATOM 1386 O O . ASP A 1 187 ? 12.425 2.965 -1.374 1.00 92.44 187 ASP A O 1
ATOM 1390 N N . TRP A 1 188 ? 14.182 2.125 -2.467 1.00 94.75 188 TRP A N 1
ATOM 1391 C CA . TRP A 1 188 ? 13.704 2.565 -3.774 1.00 94.75 188 TRP A CA 1
ATOM 1392 C C . TRP A 1 188 ? 12.626 1.621 -4.312 1.00 94.75 188 TRP A C 1
ATOM 1394 O O . TRP A 1 188 ? 12.900 0.485 -4.708 1.00 94.75 188 TRP A O 1
ATOM 1404 N N . VAL A 1 189 ? 11.397 2.135 -4.342 1.00 96.81 189 VAL A N 1
ATOM 1405 C CA . VAL A 1 189 ? 10.205 1.485 -4.895 1.00 96.81 189 VAL A CA 1
ATOM 1406 C C . VAL A 1 189 ? 9.799 2.198 -6.183 1.00 96.81 189 VAL A C 1
ATOM 1408 O O . VAL A 1 189 ? 9.646 3.420 -6.189 1.00 96.81 189 VAL A O 1
ATOM 1411 N N . THR A 1 190 ? 9.616 1.437 -7.260 1.00 97.31 190 THR A N 1
ATOM 1412 C CA . THR A 1 190 ? 9.090 1.908 -8.554 1.00 97.31 190 THR A CA 1
ATOM 1413 C C . THR A 1 190 ? 7.712 1.320 -8.865 1.00 97.31 190 THR A C 1
ATOM 1415 O O . THR A 1 190 ? 6.957 1.923 -9.626 1.00 97.31 190 THR A O 1
ATOM 1418 N N . LEU A 1 191 ? 7.336 0.204 -8.235 1.00 98.00 191 LEU A N 1
ATOM 1419 C CA . LEU A 1 191 ? 5.993 -0.373 -8.287 1.00 98.00 191 LEU A CA 1
ATOM 1420 C C . LEU A 1 191 ? 5.525 -0.729 -6.874 1.00 98.00 191 LEU A C 1
ATOM 1422 O O . LEU A 1 191 ? 6.208 -1.467 -6.164 1.00 98.00 191 LEU A O 1
ATOM 1426 N N . ALA A 1 192 ? 4.347 -0.233 -6.500 1.00 98.44 192 ALA A N 1
ATOM 1427 C CA . ALA A 1 192 ? 3.620 -0.653 -5.305 1.00 98.44 192 ALA A CA 1
ATOM 1428 C C . ALA A 1 192 ? 2.338 -1.393 -5.703 1.00 98.44 192 ALA A C 1
ATOM 1430 O O . ALA A 1 192 ? 1.640 -0.980 -6.633 1.00 98.44 192 ALA A O 1
ATOM 1431 N N . VAL A 1 193 ? 2.036 -2.476 -4.994 1.00 98.50 193 VAL A N 1
ATOM 1432 C CA . VAL A 1 193 ? 0.853 -3.310 -5.208 1.00 98.50 193 VAL A CA 1
ATOM 1433 C C . VAL A 1 193 ? 0.043 -3.349 -3.923 1.00 98.50 193 VAL A C 1
ATOM 1435 O O . VAL A 1 193 ? 0.580 -3.660 -2.863 1.00 98.50 193 VAL A O 1
ATOM 1438 N N . GLU A 1 194 ? -1.244 -3.041 -4.030 1.00 98.50 194 GLU A N 1
ATOM 1439 C CA . GLU A 1 194 ? -2.198 -3.107 -2.920 1.00 98.50 194 GLU A CA 1
ATOM 1440 C C . GLU A 1 194 ? -3.296 -4.108 -3.281 1.00 98.50 194 GLU A C 1
ATOM 1442 O O . GLU A 1 194 ? -3.890 -4.036 -4.363 1.00 98.50 194 GLU A O 1
ATOM 1447 N N . VAL A 1 195 ? -3.567 -5.035 -2.375 1.00 97.75 195 VAL A N 1
ATOM 1448 C CA . VAL A 1 195 ? -4.590 -6.064 -2.485 1.00 97.75 195 VAL A CA 1
ATOM 1449 C C . VAL A 1 195 ? -5.704 -5.737 -1.494 1.00 97.75 195 VAL A C 1
ATOM 1451 O O . VAL A 1 195 ? -5.468 -5.479 -0.322 1.00 97.75 195 VAL A O 1
ATOM 1454 N N . GLY A 1 196 ? -6.950 -5.752 -1.954 1.00 96.69 196 GLY A N 1
ATOM 1455 C CA . GLY A 1 196 ? -8.120 -5.603 -1.095 1.00 96.69 196 GLY A CA 1
ATOM 1456 C C . GLY A 1 196 ? -9.095 -6.746 -1.306 1.00 96.69 196 GLY A C 1
ATOM 1457 O O . GLY A 1 196 ? -9.602 -6.901 -2.421 1.00 96.69 196 GLY A O 1
ATOM 1458 N N . ARG A 1 197 ? -9.404 -7.524 -0.262 1.00 94.69 197 ARG A N 1
ATOM 1459 C CA . ARG A 1 197 ? -10.525 -8.480 -0.299 1.00 94.69 197 ARG A CA 1
ATOM 1460 C C . ARG A 1 197 ? -11.814 -7.814 0.187 1.00 94.69 197 ARG A C 1
ATOM 1462 O O . ARG A 1 197 ? -12.813 -7.846 -0.523 1.00 94.69 197 ARG A O 1
ATOM 1469 N N . SER A 1 198 ? -11.789 -7.169 1.350 1.00 93.31 198 SER A N 1
ATOM 1470 C CA . SER A 1 198 ? -12.931 -6.439 1.920 1.00 93.31 198 SER A CA 1
ATOM 1471 C C . SER A 1 198 ? -12.807 -4.925 1.777 1.00 93.31 198 SER A C 1
ATOM 1473 O O . SER A 1 198 ? -13.778 -4.210 2.010 1.00 93.31 198 SER A O 1
ATOM 1475 N N . GLN A 1 199 ? -11.626 -4.415 1.420 1.00 94.31 199 GLN A N 1
ATOM 1476 C CA . GLN A 1 199 ? -11.398 -2.978 1.280 1.00 94.31 199 GLN A CA 1
ATOM 1477 C C . GLN A 1 199 ? -12.206 -2.382 0.130 1.00 94.31 199 GLN A C 1
ATOM 1479 O O . GLN A 1 199 ? -12.163 -2.876 -1.000 1.00 94.31 199 GLN A O 1
ATOM 1484 N N . SER A 1 200 ? -12.856 -1.245 0.379 1.00 93.25 200 SER A N 1
ATOM 1485 C CA . SER A 1 200 ? -13.474 -0.461 -0.690 1.00 93.25 200 SER A CA 1
ATOM 1486 C C . SER A 1 200 ? -12.441 0.073 -1.689 1.00 93.25 200 SER A C 1
ATOM 1488 O O . SER A 1 200 ? -11.276 0.311 -1.357 1.00 93.25 200 SER A O 1
ATOM 1490 N N . TRP A 1 201 ? -12.884 0.364 -2.917 1.00 95.69 201 TRP A N 1
ATOM 1491 C CA . TRP A 1 201 ? -12.046 1.081 -3.887 1.00 95.69 201 TRP A CA 1
ATOM 1492 C C . TRP A 1 201 ? -11.545 2.425 -3.356 1.00 95.69 201 TRP A C 1
ATOM 1494 O O . TRP A 1 201 ? -10.442 2.827 -3.700 1.00 95.69 201 TRP A O 1
ATOM 1504 N N . ALA A 1 202 ? -12.322 3.108 -2.511 1.00 94.12 202 ALA A N 1
ATOM 1505 C CA . ALA A 1 202 ? -11.899 4.371 -1.913 1.00 94.12 202 ALA A CA 1
ATOM 1506 C C . ALA A 1 202 ? -10.684 4.186 -0.988 1.00 94.12 202 ALA A C 1
ATOM 1508 O O . ALA A 1 202 ? -9.759 4.992 -1.050 1.00 94.12 202 ALA A O 1
ATOM 1509 N N . SER A 1 203 ? -10.654 3.104 -0.197 1.00 95.25 203 SER A N 1
ATOM 1510 C CA . SER A 1 203 ? -9.499 2.743 0.644 1.00 95.25 203 SER A CA 1
ATOM 1511 C C . SER A 1 203 ? -8.261 2.459 -0.212 1.00 95.25 203 SER A C 1
ATOM 1513 O O . SER A 1 203 ? -7.210 3.073 -0.028 1.00 95.25 203 SER A O 1
ATOM 1515 N N . LEU A 1 204 ? -8.412 1.617 -1.241 1.00 97.62 204 LEU A N 1
ATOM 1516 C CA . LEU A 1 204 ? -7.320 1.281 -2.162 1.00 97.62 204 LEU A CA 1
ATOM 1517 C C . LEU A 1 204 ? -6.816 2.513 -2.943 1.00 97.62 204 LEU A C 1
ATOM 1519 O O . LEU A 1 204 ? -5.616 2.695 -3.133 1.00 97.62 204 LEU A O 1
ATOM 1523 N N . THR A 1 205 ? -7.706 3.413 -3.366 1.00 97.38 205 THR A N 1
ATOM 1524 C CA . THR A 1 205 ? -7.332 4.667 -4.040 1.00 97.38 205 THR A CA 1
ATOM 1525 C C . THR A 1 205 ? -6.668 5.666 -3.083 1.00 97.38 205 THR A C 1
ATOM 1527 O O . THR A 1 205 ? -5.751 6.385 -3.493 1.00 97.38 205 THR A O 1
ATOM 1530 N N . ALA A 1 206 ? -7.048 5.696 -1.802 1.00 96.06 206 ALA A N 1
ATOM 1531 C CA . ALA A 1 206 ? -6.340 6.479 -0.788 1.00 96.06 206 ALA A CA 1
ATOM 1532 C C . ALA A 1 206 ? -4.913 5.945 -0.564 1.00 96.06 206 ALA A C 1
ATOM 1534 O O . ALA A 1 206 ? -3.966 6.734 -0.467 1.00 96.06 206 ALA A O 1
ATOM 1535 N N . ALA A 1 207 ? -4.739 4.619 -0.573 1.00 97.38 207 ALA A N 1
ATOM 1536 C CA . ALA A 1 207 ? -3.425 3.986 -0.554 1.00 97.38 207 ALA A CA 1
ATOM 1537 C C . ALA A 1 207 ? -2.595 4.351 -1.797 1.00 97.38 207 ALA A C 1
ATOM 1539 O O . ALA A 1 207 ? -1.454 4.802 -1.660 1.00 97.38 207 ALA A O 1
ATOM 1540 N N . ALA A 1 208 ? -3.184 4.269 -2.994 1.00 98.25 208 ALA A N 1
ATOM 1541 C CA . ALA A 1 208 ? -2.533 4.689 -4.236 1.00 98.25 208 ALA A CA 1
ATOM 1542 C C . ALA A 1 208 ? -2.099 6.157 -4.211 1.00 98.25 208 ALA A C 1
ATOM 1544 O O . ALA A 1 208 ? -0.993 6.484 -4.635 1.00 98.25 208 ALA A O 1
ATOM 1545 N N . SER A 1 209 ? -2.937 7.038 -3.664 1.00 97.81 209 SER A N 1
ATOM 1546 C CA . SER A 1 209 ? -2.626 8.466 -3.533 1.00 97.81 209 SER A CA 1
ATOM 1547 C C . SER A 1 209 ? -1.427 8.707 -2.615 1.00 97.81 209 SER A C 1
ATOM 1549 O O . SER A 1 209 ? -0.609 9.594 -2.867 1.00 97.81 209 SER A O 1
ATOM 1551 N N . TRP A 1 210 ? -1.273 7.903 -1.557 1.00 98.00 210 TRP A N 1
ATOM 1552 C CA . TRP A 1 210 ? -0.080 7.966 -0.714 1.00 98.00 210 TRP A CA 1
ATOM 1553 C C . TRP A 1 210 ? 1.173 7.534 -1.483 1.00 98.00 210 TRP A C 1
ATOM 1555 O O . TRP A 1 210 ? 2.191 8.234 -1.418 1.00 98.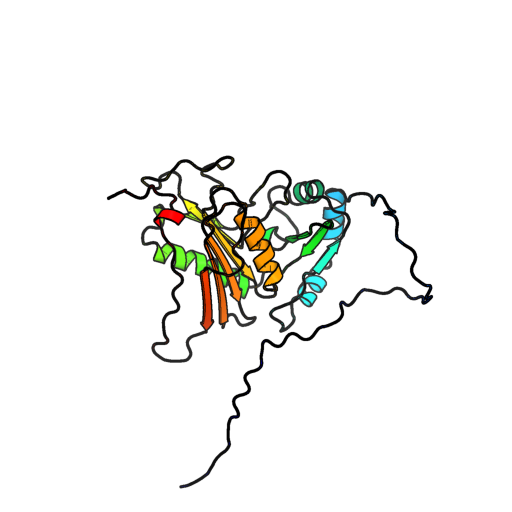00 210 TRP A O 1
ATOM 1565 N N . TRP A 1 211 ? 1.090 6.430 -2.234 1.00 98.25 211 TRP A N 1
ATOM 1566 C CA . TRP A 1 211 ? 2.201 5.911 -3.036 1.00 98.25 211 TRP A CA 1
ATOM 1567 C C . TRP A 1 211 ? 2.592 6.827 -4.182 1.00 98.25 211 TRP A C 1
ATOM 1569 O O . TRP A 1 211 ? 3.784 6.988 -4.409 1.00 98.25 211 TRP A O 1
ATOM 1579 N N . ALA A 1 212 ? 1.642 7.501 -4.833 1.00 97.94 212 ALA A N 1
ATOM 1580 C CA . ALA A 1 212 ? 1.913 8.465 -5.900 1.00 97.94 212 ALA A CA 1
ATOM 1581 C C . ALA A 1 212 ? 2.880 9.582 -5.460 1.00 97.94 212 ALA A C 1
ATOM 1583 O O . ALA A 1 212 ? 3.628 10.117 -6.274 1.00 97.94 212 ALA A O 1
ATOM 1584 N N . GLY A 1 213 ? 2.912 9.918 -4.164 1.00 97.00 213 GLY A N 1
ATOM 1585 C CA . GLY A 1 213 ? 3.867 10.871 -3.590 1.00 97.00 213 GLY A CA 1
ATOM 1586 C C . GLY A 1 213 ? 5.175 10.276 -3.070 1.00 97.00 213 GLY A C 1
ATOM 1587 O O . GLY A 1 213 ? 5.974 11.004 -2.474 1.00 97.00 213 GLY A O 1
ATOM 1588 N N . TYR A 1 214 ? 5.404 8.977 -3.244 1.00 97.62 214 TYR A N 1
ATOM 1589 C CA . TYR A 1 214 ? 6.661 8.328 -2.901 1.00 97.62 214 TYR A CA 1
ATOM 1590 C C . TYR A 1 214 ? 7.703 8.575 -3.998 1.00 97.62 214 TYR A C 1
ATOM 1592 O O . TYR A 1 214 ? 7.504 8.220 -5.156 1.00 97.62 214 TYR A O 1
ATOM 1600 N N . ALA A 1 215 ? 8.833 9.192 -3.643 1.00 96.19 215 ALA A N 1
ATOM 1601 C CA . ALA A 1 215 ? 9.906 9.463 -4.597 1.00 96.19 215 ALA A CA 1
ATOM 1602 C C . ALA A 1 215 ? 10.388 8.165 -5.272 1.00 96.19 215 ALA A C 1
ATOM 1604 O O . ALA A 1 215 ? 10.812 7.235 -4.588 1.00 96.19 215 ALA A O 1
ATOM 1605 N N . GLY A 1 216 ? 10.331 8.129 -6.606 1.00 95.44 216 GLY A N 1
ATOM 1606 C CA . GLY A 1 216 ? 10.738 6.981 -7.421 1.00 95.44 216 GLY A CA 1
ATOM 1607 C C . GLY A 1 216 ? 9.602 6.091 -7.911 1.00 95.44 216 GLY A C 1
ATOM 1608 O O . GLY A 1 216 ? 9.831 5.346 -8.863 1.00 95.44 216 GLY A O 1
ATOM 1609 N N . ILE A 1 217 ? 8.393 6.211 -7.351 1.00 97.75 217 ILE A N 1
ATOM 1610 C CA . ILE A 1 217 ? 7.236 5.440 -7.813 1.00 97.75 217 ILE A CA 1
ATOM 1611 C C . ILE A 1 217 ? 6.975 5.711 -9.304 1.00 97.75 217 ILE A C 1
ATOM 1613 O O . ILE A 1 217 ? 7.058 6.849 -9.767 1.00 97.75 217 ILE A O 1
ATOM 1617 N N . GLN A 1 218 ? 6.680 4.661 -10.061 1.00 97.75 218 GLN A N 1
ATOM 1618 C CA . GLN A 1 218 ? 6.321 4.724 -11.480 1.00 97.75 218 GLN A CA 1
ATOM 1619 C C . GLN A 1 218 ? 4.926 4.162 -11.716 1.00 97.75 218 GLN A C 1
ATOM 1621 O O . GLN A 1 218 ? 4.201 4.669 -12.571 1.00 97.75 218 GLN A O 1
ATOM 1626 N N . TYR A 1 219 ? 4.556 3.143 -10.939 1.00 98.50 219 TYR A N 1
ATOM 1627 C CA . TYR A 1 219 ? 3.271 2.475 -11.030 1.00 98.50 219 TYR A CA 1
ATOM 1628 C C . TYR A 1 219 ? 2.694 2.193 -9.648 1.00 98.50 219 TYR A C 1
ATOM 1630 O O . TYR A 1 219 ? 3.420 1.859 -8.708 1.00 98.50 219 TYR A O 1
ATOM 1638 N N . VAL A 1 220 ? 1.370 2.257 -9.560 1.00 98.62 220 VAL A N 1
ATOM 1639 C CA . VAL A 1 220 ? 0.610 1.655 -8.465 1.00 98.62 220 VAL A CA 1
ATOM 1640 C C . VAL A 1 220 ? -0.411 0.706 -9.076 1.00 98.62 220 VAL A C 1
ATOM 1642 O O . VAL A 1 220 ? -1.205 1.118 -9.924 1.00 98.62 220 VAL A O 1
ATOM 1645 N N . LEU A 1 221 ? -0.398 -0.555 -8.652 1.00 98.62 221 LEU A N 1
ATOM 1646 C CA . LEU A 1 221 ? -1.387 -1.550 -9.049 1.00 98.62 221 LEU A CA 1
ATOM 1647 C C . LEU A 1 221 ? -2.312 -1.851 -7.873 1.00 98.62 221 LEU A C 1
ATOM 1649 O O . LEU A 1 221 ? -1.869 -2.305 -6.822 1.00 98.62 221 LEU A O 1
ATOM 1653 N N . LEU A 1 222 ? -3.606 -1.641 -8.073 1.00 98.62 222 LEU A N 1
ATOM 1654 C CA . LEU A 1 222 ? -4.637 -2.035 -7.122 1.00 98.62 222 LEU A CA 1
ATOM 1655 C C . LEU A 1 222 ? -5.286 -3.327 -7.602 1.00 98.62 222 LEU A C 1
ATOM 1657 O O . LEU A 1 222 ? -5.747 -3.387 -8.744 1.00 98.62 222 LEU A O 1
ATOM 1661 N N . LEU A 1 223 ? -5.360 -4.328 -6.732 1.00 97.94 223 LEU A N 1
ATOM 1662 C CA . LEU A 1 223 ? -6.015 -5.610 -6.966 1.00 97.94 223 LEU A CA 1
ATOM 1663 C C . LEU A 1 223 ? -7.157 -5.774 -5.967 1.00 97.94 223 LEU A C 1
ATOM 1665 O O . LEU A 1 223 ? -6.937 -5.898 -4.769 1.00 97.94 223 LEU A O 1
ATOM 1669 N N . LYS A 1 224 ? -8.391 -5.817 -6.454 1.00 96.56 224 LYS A N 1
ATOM 1670 C CA . LYS A 1 224 ? -9.564 -6.109 -5.636 1.00 96.56 224 LYS A CA 1
ATOM 1671 C C . LYS A 1 224 ? -10.025 -7.534 -5.894 1.00 96.56 224 LYS A C 1
ATOM 1673 O O . LYS A 1 224 ? -10.447 -7.851 -7.008 1.00 96.56 224 LYS A O 1
ATOM 1678 N N . VAL A 1 225 ? -9.943 -8.388 -4.882 1.00 94.69 225 VAL A N 1
ATOM 1679 C CA . VAL A 1 225 ? -10.211 -9.824 -4.998 1.00 94.69 225 VAL A CA 1
ATOM 1680 C C . VAL A 1 225 ? -11.539 -10.188 -4.340 1.00 94.69 225 VAL A C 1
ATOM 1682 O O . VAL A 1 225 ? -11.814 -9.809 -3.210 1.00 94.69 225 VAL A O 1
ATOM 1685 N N . SER A 1 226 ? -12.374 -10.948 -5.051 1.00 92.12 226 SER A N 1
ATOM 1686 C CA . SER A 1 226 ? -13.640 -11.458 -4.504 1.00 92.12 226 SER A CA 1
ATOM 1687 C C . SER A 1 226 ? -13.396 -12.368 -3.297 1.00 92.12 226 SER A C 1
ATOM 1689 O O . SER A 1 226 ? -12.409 -13.109 -3.304 1.00 92.12 226 SER A O 1
ATOM 1691 N N . ALA A 1 227 ? -14.351 -12.461 -2.370 1.00 89.06 227 ALA A N 1
ATOM 1692 C CA . ALA A 1 227 ? -14.294 -13.374 -1.218 1.00 89.06 227 ALA A CA 1
ATOM 1693 C C . ALA A 1 227 ? -13.843 -14.821 -1.537 1.00 89.06 227 ALA A C 1
ATOM 1695 O O . ALA A 1 227 ? -13.125 -15.440 -0.756 1.00 89.06 227 ALA A O 1
ATOM 1696 N N . ARG A 1 228 ? -14.231 -15.369 -2.699 1.00 88.31 228 ARG A N 1
ATOM 1697 C CA . ARG A 1 228 ? -13.871 -16.738 -3.128 1.00 88.31 228 ARG A CA 1
ATOM 1698 C C . ARG A 1 228 ? -12.534 -16.847 -3.875 1.00 88.31 228 ARG A C 1
ATOM 1700 O O . ARG A 1 228 ? -12.199 -17.932 -4.341 1.00 88.31 228 ARG A O 1
ATOM 1707 N N . GLY A 1 229 ? -11.823 -15.741 -4.101 1.00 88.31 229 GLY A N 1
ATOM 1708 C CA . GLY A 1 229 ? -10.613 -15.714 -4.935 1.00 88.31 229 GLY A CA 1
ATOM 1709 C C . GLY A 1 229 ? -10.859 -16.058 -6.411 1.00 88.31 229 GLY A C 1
ATOM 1710 O O . GLY A 1 229 ? -9.941 -16.436 -7.130 1.00 88.31 229 GLY A O 1
ATOM 1711 N N . THR A 1 230 ? -12.110 -15.981 -6.879 1.00 90.69 230 THR A N 1
ATOM 1712 C CA . THR A 1 230 ? -12.478 -16.370 -8.256 1.00 90.69 230 THR A CA 1
ATOM 1713 C C . THR A 1 230 ? -12.517 -15.207 -9.236 1.00 90.69 230 THR A C 1
ATOM 1715 O O . THR A 1 230 ? -12.585 -15.438 -10.442 1.00 90.69 230 THR A O 1
ATOM 1718 N N . GLN A 1 231 ? -12.501 -13.971 -8.742 1.00 91.94 231 GLN A N 1
ATOM 1719 C CA . GLN A 1 231 ? -12.442 -12.764 -9.556 1.00 91.94 231 GLN A CA 1
ATOM 1720 C C . GLN A 1 231 ? -11.449 -11.780 -8.939 1.00 91.94 231 GLN A C 1
ATOM 1722 O O . GLN A 1 231 ? -11.426 -11.624 -7.717 1.00 91.94 231 GLN A O 1
ATOM 1727 N N . ILE A 1 232 ? -10.657 -11.127 -9.787 1.00 94.31 232 ILE A N 1
ATOM 1728 C CA . ILE A 1 232 ? -9.754 -10.034 -9.424 1.00 94.31 232 ILE A CA 1
ATOM 1729 C C . ILE A 1 232 ? -10.045 -8.876 -10.373 1.00 94.31 232 ILE A C 1
ATOM 1731 O O . ILE A 1 232 ? -9.791 -8.976 -11.572 1.00 94.31 232 ILE A O 1
ATOM 1735 N N . ALA A 1 233 ? -10.589 -7.784 -9.853 1.00 96.00 233 ALA A N 1
ATOM 1736 C CA . ALA A 1 233 ? -10.666 -6.521 -10.572 1.00 96.00 233 ALA A CA 1
ATOM 1737 C C . ALA A 1 233 ? -9.381 -5.731 -10.313 1.00 96.00 233 ALA A C 1
ATOM 1739 O O . ALA A 1 233 ? -8.954 -5.643 -9.164 1.00 96.00 233 ALA A O 1
ATOM 1740 N N . TYR A 1 234 ? -8.771 -5.148 -11.340 1.00 97.75 234 TYR A N 1
ATOM 1741 C CA . TYR A 1 234 ? -7.562 -4.345 -11.164 1.00 97.75 234 TYR A CA 1
ATOM 1742 C C . TYR A 1 234 ? -7.710 -2.921 -11.679 1.00 97.75 234 TYR A C 1
ATOM 1744 O O . TYR A 1 234 ? -8.521 -2.639 -12.563 1.00 97.75 234 TYR A O 1
ATOM 1752 N N . ARG A 1 235 ? -6.884 -2.035 -11.123 1.00 98.44 235 ARG A N 1
ATOM 1753 C CA . ARG A 1 235 ? -6.648 -0.673 -11.606 1.00 98.44 235 ARG A CA 1
ATOM 1754 C C . ARG A 1 235 ? -5.151 -0.394 -11.570 1.00 98.44 235 ARG A C 1
ATOM 1756 O O . ARG A 1 235 ? -4.555 -0.409 -10.494 1.00 98.44 235 ARG A O 1
ATOM 1763 N N . LEU A 1 236 ? -4.558 -0.161 -12.733 1.00 98.56 236 LEU A N 1
ATOM 1764 C CA . LEU A 1 236 ? -3.165 0.237 -12.890 1.00 98.56 236 LEU A CA 1
ATOM 1765 C C . LEU A 1 236 ? -3.091 1.752 -13.072 1.00 98.56 236 LEU A C 1
ATOM 1767 O O . LEU A 1 236 ? -3.758 2.305 -13.944 1.00 98.56 236 LEU A O 1
ATOM 1771 N N . TYR A 1 237 ? -2.262 2.412 -12.272 1.00 98.56 237 TYR A N 1
ATOM 1772 C CA . TYR A 1 237 ? -1.990 3.841 -12.378 1.00 98.56 237 TYR A CA 1
ATOM 1773 C C . TYR A 1 237 ? -0.544 4.075 -12.792 1.00 98.56 237 TYR A C 1
ATOM 1775 O O . TYR A 1 237 ? 0.376 3.641 -12.095 1.00 98.56 237 TYR A O 1
ATOM 1783 N N . ASP A 1 238 ? -0.356 4.828 -13.873 1.00 97.81 238 ASP A N 1
ATOM 1784 C CA . ASP A 1 238 ? 0.949 5.334 -14.285 1.00 97.81 238 ASP A CA 1
ATOM 1785 C C . ASP A 1 238 ? 1.214 6.674 -13.611 1.00 97.81 238 ASP A C 1
ATOM 1787 O O . ASP A 1 238 ? 0.512 7.661 -13.836 1.00 97.81 238 ASP A O 1
ATOM 1791 N N . ILE A 1 239 ? 2.275 6.733 -12.813 1.00 97.50 239 ILE A N 1
ATOM 1792 C CA . ILE A 1 239 ? 2.678 7.964 -12.141 1.00 97.50 239 ILE A CA 1
ATOM 1793 C C . ILE A 1 239 ? 3.658 8.707 -13.044 1.00 97.50 239 ILE A C 1
ATOM 1795 O O . ILE A 1 239 ? 4.855 8.422 -13.071 1.00 97.50 239 ILE A O 1
ATOM 1799 N N . VAL A 1 240 ? 3.118 9.635 -13.832 1.00 92.75 240 VAL A N 1
ATOM 1800 C CA . VAL A 1 240 ? 3.898 10.521 -14.715 1.00 92.75 240 VAL A CA 1
ATOM 1801 C C . VAL A 1 240 ? 4.316 11.814 -14.013 1.00 92.75 240 VAL A C 1
ATOM 1803 O O . VAL A 1 240 ? 5.380 12.356 -14.301 1.00 92.75 240 VAL A O 1
ATOM 1806 N N . THR A 1 241 ? 3.511 12.269 -13.050 1.00 92.75 241 THR A N 1
ATOM 1807 C CA . THR A 1 241 ? 3.774 13.462 -12.241 1.00 92.75 241 THR A CA 1
ATOM 1808 C C . THR A 1 241 ? 3.930 13.042 -10.780 1.00 92.75 241 THR A C 1
ATOM 1810 O O . THR A 1 241 ? 2.951 12.604 -10.171 1.00 92.75 241 THR A O 1
ATOM 1813 N N . PRO A 1 242 ? 5.130 13.173 -10.186 1.00 89.44 242 PRO A N 1
ATOM 1814 C CA . PRO A 1 242 ? 5.344 12.828 -8.785 1.00 89.44 242 PRO A CA 1
ATOM 1815 C C . PRO A 1 242 ? 4.370 13.565 -7.857 1.00 89.44 242 PRO A C 1
ATOM 1817 O O . PRO A 1 242 ? 4.202 14.779 -7.959 1.00 89.44 242 PRO A O 1
ATOM 1820 N N . GLY A 1 243 ? 3.744 12.841 -6.931 1.00 92.50 243 GLY A N 1
ATOM 1821 C CA . GLY A 1 243 ? 2.777 13.400 -5.982 1.00 92.50 243 GLY A CA 1
ATOM 1822 C C . GLY A 1 243 ? 1.333 13.452 -6.467 1.00 92.50 243 GLY A C 1
ATOM 1823 O O . GLY A 1 243 ? 0.461 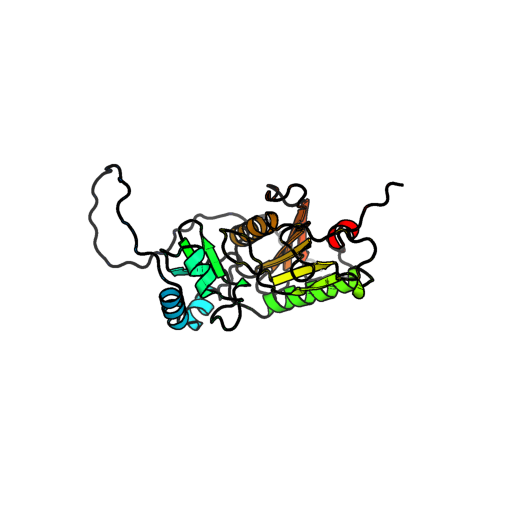13.736 -5.649 1.00 92.50 243 GLY A O 1
ATOM 1824 N N . VAL A 1 244 ? 1.065 13.156 -7.740 1.00 95.44 244 VAL A N 1
ATOM 1825 C CA . VAL A 1 244 ? -0.278 13.240 -8.322 1.00 95.44 244 VAL A CA 1
ATOM 1826 C C . VAL A 1 244 ? -0.719 11.856 -8.777 1.00 95.44 244 VAL A C 1
ATOM 1828 O O . VAL A 1 244 ? -0.122 11.268 -9.677 1.00 95.44 244 VAL A O 1
ATOM 1831 N N . LEU A 1 245 ? -1.779 11.338 -8.155 1.00 97.38 245 LEU A N 1
ATOM 1832 C CA . LEU A 1 245 ? -2.483 10.174 -8.678 1.00 97.38 245 LEU A CA 1
ATOM 1833 C C . LEU A 1 245 ? -3.418 10.642 -9.807 1.00 97.38 245 LEU A C 1
ATOM 1835 O O . LEU A 1 245 ? -4.185 11.575 -9.575 1.00 97.38 245 LEU A O 1
ATOM 1839 N N . PRO A 1 246 ? -3.381 10.031 -11.003 1.00 96.62 246 PRO A N 1
ATOM 1840 C CA . PRO A 1 246 ? -4.351 10.327 -12.055 1.00 96.62 246 PRO A CA 1
ATOM 1841 C C . PRO A 1 246 ? -5.798 10.057 -11.609 1.00 96.62 246 PRO A C 1
ATOM 1843 O O . PRO A 1 246 ? -6.055 9.085 -10.897 1.00 96.62 246 PRO A O 1
ATOM 1846 N N . ASP A 1 247 ? -6.753 10.864 -12.087 1.00 94.88 247 ASP A N 1
ATOM 1847 C CA . ASP A 1 247 ? -8.185 10.723 -11.755 1.00 94.88 247 ASP A CA 1
ATOM 1848 C C . ASP A 1 247 ? -8.769 9.362 -12.180 1.00 94.88 247 ASP A C 1
ATOM 1850 O O . ASP A 1 247 ? -9.718 8.846 -11.580 1.00 94.88 247 ASP A O 1
ATOM 1854 N N . HIS A 1 248 ? -8.179 8.755 -13.211 1.00 95.19 248 HIS A N 1
ATOM 1855 C CA . HIS A 1 248 ? -8.571 7.462 -13.756 1.00 95.19 248 HIS A CA 1
ATOM 1856 C C . HIS A 1 248 ? -7.348 6.553 -13.917 1.00 95.19 248 HIS A C 1
ATOM 1858 O O . HIS A 1 248 ? -6.261 7.047 -14.224 1.00 95.19 248 HIS A O 1
ATOM 1864 N N . PRO A 1 249 ? -7.503 5.232 -13.725 1.00 97.50 249 PRO A N 1
ATOM 1865 C CA . PRO A 1 249 ? -6.424 4.296 -14.003 1.00 97.50 249 PRO A CA 1
ATOM 1866 C C . PRO A 1 249 ? -6.076 4.297 -15.495 1.00 97.50 249 PRO A C 1
ATOM 1868 O O . PRO A 1 249 ? -6.959 4.425 -16.343 1.00 97.50 249 PRO A O 1
ATOM 1871 N N . THR A 1 250 ? -4.794 4.114 -15.806 1.00 97.06 250 THR A N 1
ATOM 1872 C CA . THR A 1 250 ? -4.291 3.939 -17.176 1.00 97.06 250 THR A CA 1
ATOM 1873 C C . THR A 1 250 ? -4.871 2.682 -17.816 1.00 97.06 250 THR A C 1
ATOM 1875 O O . THR A 1 250 ? -5.163 2.665 -19.009 1.00 97.06 250 THR A O 1
ATOM 1878 N N . ASP A 1 251 ? -5.036 1.631 -17.013 1.00 97.38 251 ASP A N 1
ATOM 1879 C CA . ASP A 1 251 ? -5.646 0.375 -17.429 1.00 97.38 251 ASP A CA 1
ATOM 1880 C C . ASP A 1 251 ? -6.444 -0.245 -16.276 1.00 97.38 251 ASP A C 1
ATOM 1882 O O . ASP A 1 251 ? -6.085 -0.132 -15.100 1.00 97.38 251 ASP A O 1
ATOM 1886 N N . SER A 1 252 ? -7.549 -0.905 -16.603 1.00 96.62 252 SER A N 1
ATOM 1887 C CA . SER A 1 252 ? -8.381 -1.607 -15.631 1.00 96.62 252 SER A CA 1
ATOM 1888 C C . SER A 1 252 ? -9.193 -2.699 -16.307 1.00 96.62 252 SER A C 1
ATOM 1890 O O . SER A 1 252 ? -9.750 -2.497 -17.386 1.00 96.62 252 SER A O 1
ATOM 1892 N N . ASN A 1 253 ? -9.304 -3.853 -15.656 1.00 95.19 253 ASN A N 1
ATOM 1893 C CA . ASN A 1 253 ? -10.127 -4.956 -16.138 1.00 95.19 253 ASN A CA 1
ATOM 1894 C C . ASN A 1 253 ? -10.500 -5.896 -14.983 1.00 95.19 253 ASN A C 1
ATOM 1896 O O . ASN A 1 253 ? -10.085 -5.702 -13.838 1.00 95.19 253 ASN A O 1
ATOM 1900 N N . ILE A 1 254 ? -11.281 -6.934 -15.281 1.00 92.19 254 ILE A N 1
ATOM 1901 C CA . ILE A 1 254 ? -11.649 -7.990 -14.339 1.00 92.19 254 ILE A CA 1
ATOM 1902 C C . ILE A 1 254 ? -11.150 -9.332 -14.866 1.00 92.19 254 ILE A C 1
ATOM 1904 O O . ILE A 1 254 ? -11.630 -9.849 -15.876 1.00 92.19 254 ILE A O 1
ATOM 1908 N N . VAL A 1 255 ? -10.226 -9.936 -14.127 1.00 88.88 255 VAL A N 1
ATOM 1909 C CA . VAL A 1 255 ? -9.789 -11.317 -14.310 1.00 88.88 255 VAL A CA 1
ATOM 1910 C C . VAL A 1 255 ? -10.789 -12.229 -13.615 1.00 88.88 255 VAL A C 1
ATOM 1912 O O . VAL A 1 255 ? -11.091 -12.050 -12.438 1.00 88.88 255 VAL A O 1
ATOM 1915 N N . ARG A 1 256 ? -11.299 -13.234 -14.326 1.00 88.81 256 ARG A N 1
ATOM 1916 C CA . ARG A 1 256 ? -12.191 -14.249 -13.754 1.00 88.81 256 ARG A CA 1
ATOM 1917 C C . ARG A 1 256 ? -11.568 -15.627 -13.872 1.00 88.81 256 ARG A C 1
ATOM 1919 O O . ARG A 1 256 ? -10.854 -15.916 -14.836 1.00 88.81 256 ARG A O 1
ATOM 1926 N N . ARG A 1 257 ? -11.868 -16.491 -12.902 1.00 82.19 257 ARG A N 1
ATOM 1927 C CA . ARG A 1 257 ? -11.516 -17.906 -12.953 1.00 82.19 257 ARG A CA 1
ATOM 1928 C C . ARG A 1 257 ? -12.018 -18.481 -14.273 1.00 82.19 257 ARG A C 1
ATOM 1930 O O . ARG A 1 257 ? -13.185 -18.346 -14.629 1.00 82.19 257 ARG A O 1
ATOM 1937 N N . ARG A 1 258 ? -11.106 -19.136 -14.980 1.00 78.19 258 ARG A N 1
ATOM 1938 C CA . ARG A 1 258 ? -11.362 -19.773 -16.267 1.00 78.19 258 ARG A CA 1
ATOM 1939 C C . ARG A 1 258 ? -12.350 -20.926 -16.073 1.00 78.19 258 ARG A C 1
ATOM 1941 O O . ARG A 1 258 ? -12.020 -21.894 -15.392 1.00 78.19 258 ARG A O 1
ATOM 1948 N N . THR A 1 259 ? -13.547 -20.814 -16.642 1.00 73.69 259 THR A N 1
ATOM 1949 C CA . THR A 1 259 ? -14.560 -21.889 -16.672 1.00 73.69 259 THR A CA 1
ATOM 1950 C C . THR A 1 259 ? -14.690 -22.538 -18.049 1.00 73.69 259 THR A C 1
ATOM 1952 O O . THR A 1 259 ? -15.357 -23.559 -18.181 1.00 73.69 259 THR A O 1
ATOM 1955 N N . THR A 1 260 ? -14.030 -21.982 -19.067 1.00 68.00 260 THR A N 1
ATOM 1956 C CA . THR A 1 260 ? -14.040 -22.477 -20.447 1.00 68.00 260 THR A CA 1
ATOM 1957 C C . THR A 1 260 ? -12.632 -22.856 -20.921 1.00 68.00 260 THR A C 1
ATOM 1959 O O . THR A 1 260 ? -11.642 -22.349 -20.380 1.00 68.00 260 THR A O 1
ATOM 1962 N N . PRO A 1 261 ? -12.506 -23.734 -21.935 1.00 60.62 261 PRO A N 1
ATOM 1963 C CA . PRO A 1 261 ? -11.246 -23.950 -22.642 1.00 60.62 261 PRO A CA 1
ATOM 1964 C C . PRO A 1 261 ? -10.818 -22.665 -23.372 1.00 60.62 261 PRO A C 1
ATOM 1966 O O . PRO A 1 261 ? -11.626 -22.059 -24.069 1.00 60.62 261 PRO A O 1
ATOM 1969 N N . ASN A 1 262 ? -9.551 -22.264 -23.238 1.00 67.56 262 ASN A N 1
ATOM 1970 C CA . ASN A 1 262 ? -8.931 -21.114 -23.926 1.00 67.56 262 ASN A CA 1
ATOM 1971 C C . ASN A 1 262 ? -9.617 -19.742 -23.737 1.00 67.56 262 ASN A C 1
ATOM 1973 O O . ASN A 1 262 ? -9.910 -19.061 -24.721 1.00 67.56 262 ASN A O 1
ATOM 1977 N N . PRO A 1 263 ? -9.854 -19.277 -22.501 1.00 69.12 263 PRO A N 1
ATOM 1978 C CA . PRO A 1 263 ? -10.378 -17.935 -22.302 1.00 69.12 263 PRO A CA 1
ATOM 1979 C C . PRO A 1 263 ? -9.313 -16.884 -22.655 1.00 69.12 263 PRO A C 1
ATOM 1981 O O . PRO A 1 263 ? -8.113 -17.153 -22.508 1.00 69.12 263 PRO A O 1
ATOM 1984 N N . PRO A 1 264 ? -9.740 -15.686 -23.088 1.00 70.94 264 PRO A N 1
ATOM 1985 C CA . PRO A 1 264 ? -8.829 -14.608 -23.448 1.00 70.94 264 PRO A CA 1
ATOM 1986 C C . PRO A 1 264 ? -7.890 -14.279 -22.283 1.00 70.94 264 PRO A C 1
ATOM 1988 O O . PRO A 1 264 ? -8.299 -14.224 -21.119 1.00 70.94 264 PRO A O 1
ATOM 1991 N N . ALA A 1 265 ? -6.608 -14.093 -22.596 1.00 78.31 265 ALA A N 1
ATOM 1992 C CA . ALA A 1 265 ? -5.628 -13.672 -21.610 1.00 78.31 265 ALA A CA 1
ATOM 1993 C C . ALA A 1 265 ? -5.900 -12.216 -21.218 1.00 78.31 265 ALA A C 1
ATOM 1995 O O . ALA A 1 265 ? -5.967 -11.340 -22.077 1.00 78.31 265 ALA A O 1
ATOM 1996 N N . VAL A 1 266 ? -6.032 -11.961 -19.919 1.00 84.44 266 VAL A N 1
ATOM 1997 C CA . VAL A 1 266 ? -5.970 -10.600 -19.389 1.00 84.44 266 VAL A CA 1
ATOM 1998 C C . VAL A 1 266 ? -4.501 -10.290 -19.146 1.00 84.44 266 VAL A C 1
ATOM 2000 O O . VAL A 1 266 ? -3.820 -11.051 -18.458 1.00 84.44 266 VAL A O 1
ATOM 2003 N N . THR A 1 267 ? -4.013 -9.213 -19.754 1.00 88.19 267 THR A N 1
ATOM 2004 C CA . THR A 1 267 ? -2.610 -8.799 -19.682 1.00 88.19 267 THR A CA 1
ATOM 2005 C C . THR A 1 267 ? -2.535 -7.461 -18.974 1.00 88.19 267 THR A C 1
ATOM 2007 O O . THR A 1 267 ? -3.223 -6.531 -19.374 1.00 88.19 267 THR A O 1
ATOM 2010 N N . VAL A 1 268 ? -1.686 -7.373 -17.952 1.00 91.12 268 VAL A N 1
ATOM 2011 C CA . VAL A 1 268 ? -1.289 -6.107 -17.330 1.00 91.12 268 VAL A CA 1
ATOM 2012 C C . VAL A 1 268 ? 0.133 -5.820 -17.795 1.00 91.12 268 VAL A C 1
ATOM 2014 O O . VAL A 1 268 ? 1.020 -6.655 -17.607 1.00 91.12 268 VAL A O 1
ATOM 2017 N N . SER A 1 269 ? 0.349 -4.684 -18.452 1.00 92.62 269 SER A N 1
ATOM 2018 C CA . SER A 1 269 ? 1.635 -4.350 -19.070 1.00 92.62 269 SER A CA 1
ATOM 2019 C C . SER A 1 269 ? 2.395 -3.306 -18.260 1.00 92.62 269 SER A C 1
ATOM 2021 O O . SER A 1 269 ? 1.836 -2.287 -17.870 1.00 92.62 269 SER A O 1
ATOM 2023 N N . PHE A 1 270 ? 3.695 -3.533 -18.071 1.00 93.75 270 PHE A N 1
ATOM 2024 C CA . PHE A 1 270 ? 4.608 -2.592 -17.425 1.00 93.75 270 PHE A CA 1
ATOM 2025 C C . PHE A 1 270 ? 5.767 -2.271 -18.365 1.00 93.75 270 PHE A C 1
ATOM 2027 O O . PHE A 1 270 ? 6.328 -3.167 -18.996 1.00 93.75 270 PHE A O 1
ATOM 2034 N N . ASN A 1 271 ? 6.184 -1.004 -18.427 1.00 94.06 271 ASN A N 1
ATOM 2035 C CA . ASN A 1 271 ? 7.451 -0.663 -19.068 1.00 94.06 271 ASN A CA 1
ATOM 2036 C C . ASN A 1 271 ? 8.611 -0.985 -18.112 1.00 94.06 271 ASN A C 1
ATOM 2038 O O . ASN A 1 271 ? 8.825 -0.266 -17.130 1.00 94.06 271 ASN A O 1
ATOM 2042 N N . MET A 1 272 ? 9.379 -2.031 -18.428 1.00 92.62 272 MET A N 1
ATOM 2043 C CA . MET A 1 272 ? 10.503 -2.475 -17.600 1.00 92.62 272 MET A CA 1
ATOM 2044 C C . MET A 1 272 ? 11.633 -1.450 -17.494 1.00 92.62 272 MET A C 1
ATOM 2046 O O . MET A 1 272 ? 12.278 -1.396 -16.453 1.00 92.62 272 MET A O 1
ATOM 2050 N N . HIS A 1 273 ? 11.820 -0.557 -18.472 1.00 92.50 273 HIS A N 1
ATOM 2051 C CA . HIS A 1 273 ? 12.774 0.548 -18.315 1.00 92.50 273 HIS A CA 1
ATOM 2052 C C . HIS A 1 273 ? 12.379 1.478 -17.166 1.00 92.50 273 HIS A C 1
ATOM 2054 O O . HIS A 1 273 ? 13.248 1.968 -16.452 1.00 92.50 273 HIS A O 1
ATOM 2060 N N . ARG A 1 274 ? 11.076 1.683 -16.934 1.00 94.44 274 ARG A N 1
ATOM 2061 C CA . ARG A 1 274 ? 10.582 2.483 -15.803 1.00 94.44 274 ARG A CA 1
ATOM 2062 C C . ARG A 1 274 ? 10.690 1.717 -14.485 1.00 94.44 274 ARG A C 1
ATOM 2064 O O . ARG A 1 274 ? 11.192 2.274 -13.515 1.00 94.44 274 ARG A O 1
ATOM 2071 N N . ILE A 1 275 ? 10.299 0.438 -14.458 1.00 94.31 275 ILE A N 1
ATOM 2072 C CA . ILE A 1 275 ? 10.436 -0.416 -13.261 1.00 94.31 275 ILE A CA 1
ATOM 2073 C C . ILE A 1 275 ? 11.893 -0.467 -12.789 1.00 94.31 275 ILE A C 1
ATOM 2075 O O . ILE A 1 275 ? 12.171 -0.268 -11.608 1.00 94.31 275 ILE A O 1
ATOM 2079 N N . LEU A 1 276 ? 12.823 -0.666 -13.721 1.00 94.19 276 LEU A N 1
ATOM 2080 C CA . LEU A 1 276 ? 14.254 -0.752 -13.446 1.00 94.19 276 LEU A CA 1
ATOM 2081 C C . LEU A 1 276 ? 14.933 0.617 -13.362 1.00 94.19 276 LEU A C 1
ATOM 2083 O O . LEU A 1 276 ? 16.106 0.690 -13.025 1.00 94.19 276 LEU A O 1
ATOM 2087 N N . SER A 1 277 ? 14.211 1.708 -13.643 1.00 93.12 277 SER A N 1
ATOM 2088 C CA . SER A 1 277 ? 14.763 3.068 -13.709 1.00 93.12 277 SER A CA 1
ATOM 2089 C C . SER A 1 277 ? 16.001 3.173 -14.606 1.00 93.12 277 SER A C 1
ATOM 2091 O O . SER A 1 277 ? 16.976 3.847 -14.267 1.00 93.12 277 SER A O 1
ATOM 2093 N N . ASN A 1 278 ? 15.955 2.502 -15.756 1.00 89.06 278 ASN A N 1
ATOM 2094 C CA . ASN A 1 278 ? 17.013 2.511 -16.755 1.00 89.06 278 ASN A CA 1
ATOM 2095 C C . ASN A 1 278 ? 16.941 3.787 -17.589 1.00 89.06 278 ASN A C 1
ATOM 2097 O O . ASN A 1 278 ? 15.858 4.250 -17.950 1.00 89.06 278 ASN A O 1
ATOM 2101 N N . LEU A 1 279 ? 18.104 4.324 -17.951 1.00 74.06 279 LEU A N 1
ATOM 2102 C CA . LEU A 1 279 ? 18.173 5.374 -18.962 1.00 74.06 279 LEU A CA 1
ATOM 2103 C C . LEU A 1 279 ? 17.629 4.823 -20.286 1.00 74.06 279 LEU A C 1
ATOM 2105 O O . LEU A 1 279 ? 18.131 3.820 -20.802 1.00 74.06 279 LEU A O 1
ATOM 2109 N N . SER A 1 280 ? 16.607 5.474 -20.841 1.00 61.75 280 SER A N 1
ATOM 2110 C CA . SER A 1 280 ? 16.207 5.240 -22.225 1.00 61.75 280 SER A CA 1
ATOM 2111 C C . SER A 1 280 ? 17.422 5.532 -23.102 1.00 61.75 280 SER A C 1
ATOM 2113 O O . SER A 1 280 ? 17.959 6.640 -23.047 1.00 61.75 280 SER A O 1
ATOM 2115 N N . ARG A 1 281 ? 17.886 4.559 -23.893 1.00 52.62 281 ARG A N 1
ATOM 2116 C CA . ARG A 1 281 ? 18.834 4.876 -24.963 1.00 52.62 281 ARG A CA 1
ATOM 2117 C C . ARG A 1 281 ? 18.075 5.773 -25.934 1.00 52.62 281 ARG A C 1
ATOM 2119 O O . ARG A 1 281 ? 17.089 5.337 -26.515 1.00 52.62 281 ARG A O 1
ATOM 2126 N N . THR A 1 282 ? 18.472 7.035 -26.036 1.00 45.41 282 THR A N 1
ATOM 2127 C CA . THR A 1 282 ? 18.155 7.834 -27.218 1.00 45.41 282 THR A CA 1
ATOM 2128 C C . THR A 1 282 ? 18.797 7.112 -28.395 1.00 45.41 282 THR A C 1
ATOM 2130 O O . THR A 1 282 ? 20.026 7.035 -28.447 1.00 45.41 282 THR A O 1
ATOM 2133 N N . GLU A 1 283 ? 17.971 6.483 -29.229 1.00 37.53 283 GLU A N 1
ATOM 2134 C CA . GLU A 1 283 ? 18.377 5.989 -30.549 1.00 37.53 283 GLU A CA 1
ATOM 2135 C C . GLU A 1 283 ? 18.798 7.150 -31.456 1.00 37.53 283 GLU A C 1
ATOM 2137 O O . GLU A 1 283 ? 18.183 8.239 -31.349 1.00 37.53 283 GLU A O 1
#

Radius of gyration: 22.34 Å; chains: 1; bounding box: 64×63×56 Å

Organism: Aphanomyces astaci (NCBI:txid112090)

Sequence (283 aa):
MSVAGLSDGDSFDTYATKPKKAKVAHPTAVTSVVAAAMAPTATTLTRTSRQILGIMNGLELDDVASYFDKDGDDIDPYVVCDGVSVEAFNAYVGDGEGLPVALRFLDLTADGRILIVELPTTVHESTACEFEAKFLRATGNEDEVATRGSTTARRAGLRKKEADATFGPMGWTPNRTAPPAPRTISDWVTLAVEVGRSQSWASLTAAASWWAGYAGIQYVLLLKVSARGTQIAYRLYDIVTPGVLPDHPTDSNIVRRRTTPNPPAVTVSFNMHRILSNLSRTE

pLDDT: mean 83.27, std 22.56, range [25.39, 98.62]